Protein AF-0000000069450562 (afdb_homodimer)

Secondary structure (DSSP, 8-state):
------HHHHHHHHHHHHT---SSHHHHHHHHBPTT---TTS---TTTTHHHHHHHHHHHHHHHHHHHHHTT--HHHHHHHHHHHTSHHHHHHHHHHTTGGGT-B--GGGTT---HHHHHHHHHHHHHHHHHHTTS-HHHHHHHHHHHT-SPP-/------HHHHHHHHHHHHT---SSHHHHHHHHBPTT---TTS---TTTTHHHHHHHHHHHHHHHHHHHHHTT--HHHHHHHHHHHTSHHHHHHHHHHTTGGGT-B--GGGTT---HHHHHHHHHHHHHHHHHHTTS-HHHHHHHHHHHT-SPP-

Foldseek 3Di:
DPCQPDLVVLLVVVCVLLVHDFPDSLLSSQLQEAAPDDDPPNPADNGGLQVLLVQLLVLLLVQLVVVCVVVVHDPVVSVVLCCQLSDLQNQLVLCVVSPVLSSRDDDVVVVSGQDSNNSSSSSSSNLSSQCVRVVRDNPSSQSSCVSSVSHHDD/DPCQPDLVVLLVVVCVLLVHDFPDSLLSSQLQEAAPDDDPPNPADNGGLQVLLVQLLVLLLVQLVVVCVVVVHDPVVSVVLCCQLSDLQNQLVLCVVSPVLSSRHDDVVVVSGQDSNNSSSSSSSNLSSQCVRVVRDNVSSQSSCVSSVSHHDD

pLDDT: mean 92.0, std 12.24, range [36.0, 98.94]

Organism: Aspergillus niger (strain ATCC MYA-4892 / CBS 513.88 / FGSC A1513) (NCBI:txid425011)

Nearest PDB structures (foldseek):
  3o2r-assembly2_D  TM=8.483E-01  e=4.672E-05  Campylobacter jejuni subsp. jejuni NCTC 11168 = ATCC 700819
  9h4a-assembly1_B  TM=8.056E-01  e=2.343E-05  Arabidopsis thaliana
  9asq-assembly1_A  TM=7.486E-01  e=1.952E-04  Homo sapiens
  3j6b-assembly1_9  TM=7.237E-01  e=1.044E-03  Saccharomyces cerevisiae
  5mrc-assembly1_9  TM=7.189E-01  e=1.008E-02  Saccharomyces cerevisiae

InterPro domains:
  IPR000999 Ribonuclease III domain [PF00636] (51-134)
  IPR000999 Ribonuclease III domain [PS50142] (11-135)
  IPR000999 Ribonuclease III domain [SM00535] (26-154)
  IPR000999 Ribonuclease III domain [cd00593] (52-134)
  IPR036389 Ribonuclease III, endonuclease domain superfamily [G3DSA:1.10.1520.10] (10-150)
  IPR036389 Ribonuclease III, endonuclease domain superfamily [SSF69065] (12-152)

Sequence (308 aa):
MPSFPAPAERAQTLQSLIGYIFNDPNRAMEALVAAGVHMPGLINRTDGHKQLALVGDAVLRMILALDGYEARKGREFTNSILSTKAGNTYIAQAGRNLGLDKLVIVNPAQAGMVADKVMASAVEAIIGAVFMDSDGSVESVRPVLATLGLDWPAMPSFPAPAERAQTLQSLIGYIFNDPNRAMEALVAAGVHMPGLINRTDGHKQLALVGDAVLRMILALDGYEARKGREFTNSILSTKAGNTYIAQAGRNLGLDKLVIVNPAQAGMVADKVMASAVEAIIGAVFMDSDGSVESVRPVLATLGLDWPA

Structure (mmCIF, N/CA/C/O backbone):
data_AF-0000000069450562-model_v1
#
loop_
_entity.id
_entity.type
_entity.pdbx_description
1 polymer 'Contig An03c0030, genomic contig'
#
loop_
_atom_site.group_PDB
_atom_site.id
_atom_site.type_symbol
_atom_site.label_atom_id
_atom_site.label_alt_id
_atom_site.label_comp_id
_atom_site.label_asym_id
_atom_site.label_entity_id
_atom_site.label_seq_id
_atom_site.pdbx_PDB_ins_code
_atom_site.Cartn_x
_atom_site.Cartn_y
_atom_site.Cartn_z
_atom_site.occupancy
_atom_site.B_iso_or_equiv
_atom_site.auth_seq_id
_atom_site.auth_comp_id
_atom_site.auth_asym_id
_atom_site.auth_atom_id
_atom_site.pdbx_PDB_model_num
ATOM 1 N N . MET A 1 1 ? -2.223 34.75 21.172 1 36 1 MET A N 1
ATOM 2 C CA . MET A 1 1 ? -2.66 33.531 20.5 1 36 1 MET A CA 1
ATOM 3 C C . MET A 1 1 ? -1.634 33.094 19.469 1 36 1 MET A C 1
ATOM 5 O O . MET A 1 1 ? -1.128 33.906 18.688 1 36 1 MET A O 1
ATOM 9 N N . PRO A 1 2 ? -0.85 32.125 19.688 1 44.44 2 PRO A N 1
ATOM 10 C CA . PRO A 1 2 ? 0.166 31.938 18.656 1 44.44 2 PRO A CA 1
ATOM 11 C C . PRO A 1 2 ? -0.41 32 17.234 1 44.44 2 PRO A C 1
ATOM 13 O O . PRO A 1 2 ? -1.532 31.547 17 1 44.44 2 PRO A O 1
ATOM 16 N N . SER A 1 3 ? -0.174 33 16.484 1 46.81 3 SER A N 1
ATOM 17 C CA . SER A 1 3 ? -0.728 33.281 15.172 1 46.81 3 SER A CA 1
ATOM 18 C C . SER A 1 3 ? -0.48 32.156 14.188 1 46.81 3 SER A C 1
ATOM 20 O O . SER A 1 3 ? 0.668 31.844 13.859 1 46.81 3 SER A O 1
ATOM 22 N N . PHE A 1 4 ? -1.271 31.016 14.219 1 58.47 4 PHE A N 1
ATOM 23 C CA . PHE A 1 4 ? -1.146 30.016 13.164 1 58.47 4 PHE A CA 1
ATOM 24 C C . PHE A 1 4 ? -1.256 30.672 11.789 1 58.47 4 PHE A C 1
ATOM 26 O O . PHE A 1 4 ? -2.125 31.516 11.562 1 58.47 4 PHE A O 1
ATOM 33 N N . PRO A 1 5 ? -0.06 30.547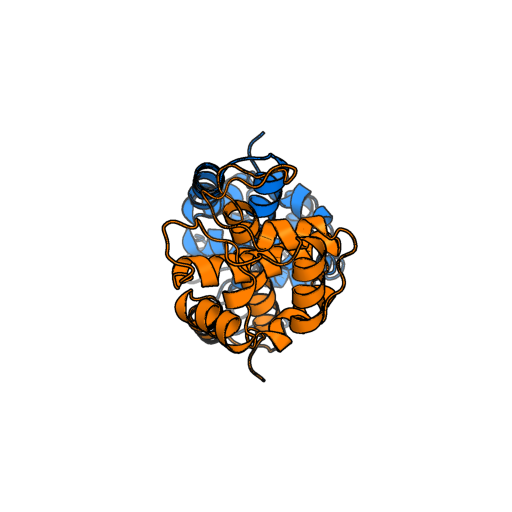 11.164 1 64.12 5 PRO A N 1
ATOM 34 C CA . PRO A 1 5 ? -0.205 31.062 9.805 1 64.12 5 PRO A CA 1
ATOM 35 C C . PRO A 1 5 ? -1.545 30.688 9.172 1 64.12 5 PRO A C 1
ATOM 37 O O . PRO A 1 5 ? -2.131 29.656 9.516 1 64.12 5 PRO A O 1
ATOM 40 N N . ALA A 1 6 ? -2.029 31.547 8.469 1 79 6 ALA A N 1
ATOM 41 C CA . ALA A 1 6 ? -3.256 31.297 7.715 1 79 6 ALA A CA 1
ATOM 42 C C . ALA A 1 6 ? -3.186 29.969 6.977 1 79 6 ALA A C 1
ATOM 44 O O . ALA A 1 6 ? -2.104 29.531 6.582 1 79 6 ALA A O 1
ATOM 45 N N . PRO A 1 7 ? -4.117 29.25 6.906 1 80.44 7 PRO A N 1
ATOM 46 C CA . PRO A 1 7 ? -4.156 27.953 6.215 1 80.44 7 PRO A CA 1
ATOM 47 C C . PRO A 1 7 ? -3.475 28 4.852 1 80.44 7 PRO A C 1
ATOM 49 O O . PRO A 1 7 ? -2.723 27.078 4.504 1 80.44 7 PRO A O 1
ATOM 52 N N . ALA A 1 8 ? -3.641 29.125 4.168 1 86.06 8 ALA A N 1
ATOM 53 C CA . ALA A 1 8 ? -3.035 29.25 2.842 1 86.06 8 ALA A CA 1
ATOM 54 C C . ALA A 1 8 ? -1.513 29.297 2.938 1 86.06 8 ALA A C 1
ATOM 56 O O . ALA A 1 8 ? -0.815 28.688 2.123 1 86.06 8 ALA A O 1
ATOM 57 N N . GLU A 1 9 ? -1.048 29.969 3.928 1 91.25 9 GLU A N 1
ATOM 58 C CA . GLU A 1 9 ? 0.396 30.078 4.117 1 91.25 9 GLU A CA 1
ATOM 59 C C . GLU A 1 9 ? 1.002 28.75 4.539 1 91.25 9 GLU A C 1
ATOM 61 O O . GLU A 1 9 ? 2.105 28.391 4.113 1 91.25 9 GLU A O 1
ATOM 66 N N . ARG A 1 10 ? 0.337 28.062 5.355 1 93.06 10 ARG A N 1
ATOM 67 C CA . ARG A 1 10 ? 0.802 26.766 5.816 1 93.06 10 ARG A CA 1
ATOM 68 C C . ARG A 1 10 ? 0.883 25.766 4.656 1 93.06 10 ARG A C 1
ATOM 70 O O . ARG A 1 10 ? 1.861 25.031 4.531 1 93.06 10 ARG A O 1
ATOM 77 N N . ALA A 1 11 ? -0.15 25.781 3.844 1 93.94 11 ALA A N 1
ATOM 78 C CA . ALA A 1 11 ? -0.154 24.922 2.664 1 93.94 11 ALA A CA 1
ATOM 79 C C . ALA A 1 11 ? 0.991 25.281 1.721 1 93.94 11 ALA A C 1
ATOM 81 O O . ALA A 1 11 ? 1.634 24.391 1.151 1 93.94 11 ALA A O 1
ATOM 82 N N . GLN A 1 12 ? 1.264 26.578 1.583 1 96.12 12 GLN A N 1
ATOM 83 C CA . GLN A 1 12 ? 2.348 27.031 0.72 1 96.12 12 GLN A CA 1
ATOM 84 C C . GLN A 1 12 ? 3.703 26.594 1.259 1 96.12 12 GLN A C 1
ATOM 86 O O . GLN A 1 12 ? 4.574 26.156 0.495 1 96.12 12 GLN A O 1
ATOM 91 N N . THR A 1 13 ? 3.863 26.719 2.494 1 97.5 13 THR A N 1
ATOM 92 C CA . THR A 1 13 ? 5.113 26.297 3.119 1 97.5 13 THR A CA 1
ATOM 93 C C . THR A 1 13 ? 5.312 24.781 2.971 1 97.5 13 THR A C 1
ATOM 95 O O . THR A 1 13 ? 6.414 24.328 2.664 1 97.5 13 THR A O 1
ATOM 98 N N . LEU A 1 14 ? 4.266 24.016 3.162 1 98.19 14 LEU A N 1
ATOM 99 C CA . LEU A 1 14 ? 4.348 22.562 2.969 1 98.19 14 LEU A CA 1
ATOM 100 C C . LEU A 1 14 ? 4.793 22.234 1.547 1 98.19 14 LEU A C 1
ATOM 102 O O . LEU A 1 14 ? 5.703 21.422 1.35 1 98.19 14 LEU A O 1
ATOM 106 N N . GLN A 1 15 ? 4.141 22.875 0.629 1 98.5 15 GLN A N 1
ATOM 107 C CA . GLN A 1 15 ? 4.453 22.641 -0.776 1 98.5 15 GLN A CA 1
ATOM 108 C C . GLN A 1 15 ? 5.926 22.906 -1.068 1 98.5 15 GLN A C 1
ATOM 110 O O . GLN A 1 15 ? 6.574 22.141 -1.773 1 98.5 15 GLN A O 1
ATOM 115 N N . SER A 1 16 ? 6.398 23.969 -0.493 1 98.12 16 SER A N 1
ATOM 116 C CA . SER A 1 16 ? 7.805 24.312 -0.676 1 98.12 16 SER A CA 1
ATOM 117 C C . SER A 1 16 ? 8.719 23.281 -0.04 1 98.12 16 SER A C 1
ATOM 119 O O . SER A 1 16 ? 9.727 22.875 -0.637 1 98.12 16 SER A O 1
ATOM 121 N N . LEU A 1 17 ? 8.422 22.812 1.087 1 98.31 17 LEU A N 1
ATOM 122 C CA . LEU A 1 17 ? 9.266 21.875 1.824 1 98.31 17 LEU A CA 1
ATOM 123 C C . LEU A 1 17 ? 9.312 20.531 1.128 1 98.31 17 LEU A C 1
ATOM 125 O O . LEU A 1 17 ? 10.367 19.891 1.057 1 98.31 17 LEU A O 1
ATOM 129 N N . ILE A 1 18 ? 8.203 20.047 0.583 1 98.62 18 ILE A N 1
ATOM 130 C CA . ILE A 1 18 ? 8.164 18.688 0.044 1 98.62 18 ILE A CA 1
ATOM 131 C C . ILE A 1 18 ? 8.391 18.734 -1.466 1 98.62 18 ILE A C 1
ATOM 133 O O . ILE A 1 18 ? 8.523 17.688 -2.105 1 98.62 18 ILE A O 1
ATOM 137 N N . GLY A 1 19 ? 8.398 19.906 -2.07 1 98.38 19 GLY A N 1
ATOM 138 C CA . GLY A 1 19 ? 8.633 20.062 -3.498 1 98.38 19 GLY A CA 1
ATOM 139 C C . GLY A 1 19 ? 7.477 19.562 -4.344 1 98.38 19 GLY A C 1
ATOM 140 O O . GLY A 1 19 ? 7.691 18.922 -5.375 1 98.38 19 GLY A O 1
ATOM 141 N N . TYR A 1 20 ? 6.254 19.781 -3.867 1 98.69 20 TYR A N 1
ATOM 142 C CA . TYR A 1 20 ? 5.051 19.359 -4.574 1 98.69 20 TYR A CA 1
ATOM 143 C C . TYR A 1 20 ? 3.971 20.438 -4.504 1 98.69 20 TYR A C 1
ATOM 145 O O . TYR A 1 20 ? 3.65 20.938 -3.422 1 98.69 20 TYR A O 1
ATOM 153 N N . ILE A 1 21 ? 3.406 20.828 -5.617 1 98.31 21 ILE A N 1
ATOM 154 C CA . ILE A 1 21 ? 2.332 21.812 -5.664 1 98.31 21 ILE A CA 1
ATOM 155 C C . ILE A 1 21 ? 0.986 21.109 -5.805 1 98.31 21 ILE A C 1
ATOM 157 O O . ILE A 1 21 ? 0.716 20.484 -6.828 1 98.31 21 ILE A O 1
ATOM 161 N N . PHE A 1 22 ? 0.172 21.266 -4.828 1 98.12 22 PHE A N 1
ATOM 162 C CA . PHE A 1 22 ? -1.125 20.609 -4.82 1 98.12 22 PHE A CA 1
ATOM 163 C C . PHE A 1 22 ? -2.078 21.266 -5.809 1 98.12 22 PHE A C 1
ATOM 165 O O . PHE A 1 22 ? -2.164 22.5 -5.871 1 98.12 22 PHE A O 1
ATOM 172 N N . ASN A 1 23 ? -2.748 20.422 -6.57 1 97.69 23 ASN A N 1
ATOM 173 C CA . ASN A 1 23 ? -3.875 20.922 -7.352 1 97.69 23 ASN A CA 1
ATOM 174 C C . ASN A 1 23 ? -5.012 21.391 -6.453 1 97.69 23 ASN A C 1
ATOM 176 O O . ASN A 1 23 ? -5.641 22.422 -6.734 1 97.69 23 ASN A O 1
ATOM 180 N N . ASP A 1 24 ? -5.27 20.656 -5.383 1 94.88 24 ASP A N 1
ATOM 181 C CA . ASP A 1 24 ? -6.242 21 -4.352 1 94.88 24 ASP A CA 1
ATOM 182 C C . ASP A 1 24 ? -5.555 21.281 -3.018 1 94.88 24 ASP A C 1
ATOM 184 O O . ASP A 1 24 ? -5.297 20.359 -2.238 1 94.88 24 ASP A O 1
ATOM 188 N N . PRO A 1 25 ? -5.395 22.531 -2.727 1 91.81 25 PRO A N 1
ATOM 189 C CA . PRO A 1 25 ? -4.688 22.891 -1.495 1 91.81 25 PRO A CA 1
ATOM 190 C C . PRO A 1 25 ? -5.375 22.359 -0.242 1 91.81 25 PRO A C 1
ATOM 192 O O . PRO A 1 25 ? -4.746 22.234 0.812 1 91.81 25 PRO A O 1
ATOM 195 N N . ASN A 1 26 ? -6.629 22 -0.346 1 91.12 26 ASN A N 1
ATOM 196 C CA . ASN A 1 26 ? -7.336 21.469 0.812 1 91.12 26 ASN A CA 1
ATOM 197 C C . ASN A 1 26 ? -6.754 20.125 1.251 1 91.12 26 ASN A C 1
ATOM 199 O O . ASN A 1 26 ? -6.816 19.766 2.432 1 91.12 26 ASN A O 1
ATOM 203 N N . ARG A 1 27 ? -6.223 19.375 0.325 1 93.69 27 ARG A N 1
ATOM 204 C CA . ARG A 1 27 ? -5.586 18.109 0.664 1 93.69 27 ARG A CA 1
ATOM 205 C C . ARG A 1 27 ? -4.363 18.328 1.551 1 93.69 27 ARG A C 1
ATOM 207 O O . ARG A 1 27 ? -4.117 17.547 2.479 1 93.69 27 ARG A O 1
ATOM 214 N N . ALA A 1 28 ? -3.678 19.406 1.229 1 95.38 28 ALA A N 1
ATOM 215 C CA . ALA A 1 28 ? -2.527 19.75 2.061 1 95.38 28 ALA A CA 1
ATOM 216 C C . ALA A 1 28 ? -2.955 20.047 3.498 1 95.38 28 ALA A C 1
ATOM 218 O O . ALA A 1 28 ? -2.352 19.531 4.445 1 95.38 28 ALA A O 1
ATOM 219 N N . MET A 1 29 ? -3.994 20.734 3.629 1 93.38 29 MET A N 1
ATOM 220 C CA . MET A 1 29 ? -4.465 21.109 4.961 1 93.38 29 MET A CA 1
ATOM 221 C C . MET A 1 29 ? -5.008 19.891 5.707 1 93.38 29 MET A C 1
ATOM 223 O O . MET A 1 29 ? -4.785 19.75 6.91 1 93.38 29 MET A O 1
ATOM 227 N N . GLU A 1 30 ? -5.672 19.078 4.984 1 93.94 30 GLU A N 1
ATOM 228 C CA . GLU A 1 30 ? -6.184 17.859 5.609 1 93.94 30 GLU A CA 1
ATOM 229 C C . GLU A 1 30 ? -5.059 17.047 6.227 1 93.94 30 GLU A C 1
ATOM 231 O O . GLU A 1 30 ? -5.219 16.469 7.309 1 93.94 30 GLU A O 1
ATOM 236 N N . ALA A 1 31 ? -3.939 16.984 5.555 1 96.81 31 ALA A N 1
ATOM 237 C CA . ALA A 1 31 ? -2.811 16.172 6.012 1 96.81 31 ALA A CA 1
ATOM 238 C C . ALA A 1 31 ? -2.193 16.766 7.277 1 96.81 31 ALA A C 1
ATOM 240 O O . ALA A 1 31 ? -1.562 16.047 8.062 1 96.81 31 ALA A O 1
ATOM 241 N N . LEU A 1 32 ? -2.443 18.062 7.496 1 95.94 32 LEU A N 1
ATOM 242 C CA . LEU A 1 32 ? -1.723 18.766 8.555 1 95.94 32 LEU A CA 1
ATOM 243 C C . LEU A 1 32 ? -2.561 18.828 9.828 1 95.94 32 LEU A C 1
ATOM 245 O O . LEU A 1 32 ? -2.045 19.172 10.898 1 95.94 32 LEU A O 1
ATOM 249 N N . VAL A 1 33 ? -3.783 18.547 9.742 1 93.81 33 VAL A N 1
ATOM 250 C CA . VAL A 1 33 ? -4.68 18.719 10.883 1 93.81 33 VAL A CA 1
ATOM 251 C C . VAL A 1 33 ? -4.793 17.422 11.664 1 93.81 33 VAL A C 1
ATOM 253 O O . VAL A 1 33 ? -5.27 16.406 11.141 1 93.81 33 VAL A O 1
ATOM 256 N N . ALA A 1 34 ? -4.363 17.422 12.922 1 94.06 34 ALA A N 1
ATOM 257 C CA . ALA A 1 34 ? -4.41 16.25 13.781 1 94.06 34 ALA A CA 1
ATOM 258 C C . ALA A 1 34 ? -5.828 16 14.297 1 94.06 34 ALA A C 1
ATOM 260 O O . ALA A 1 34 ? -6.699 16.859 14.18 1 94.06 34 ALA A O 1
ATOM 261 N N . ALA A 1 35 ? -6.023 14.805 14.797 1 90.06 35 ALA A N 1
ATOM 262 C CA . ALA A 1 35 ? -7.301 14.453 15.406 1 90.06 35 ALA A CA 1
ATOM 263 C C . ALA A 1 35 ? -7.609 15.359 16.594 1 90.06 35 ALA A C 1
ATOM 265 O O . ALA A 1 35 ? -6.711 15.711 17.359 1 90.06 35 ALA A O 1
ATOM 266 N N . GLY A 1 36 ? -8.883 15.719 16.672 1 84.69 36 GLY A N 1
ATOM 267 C CA . GLY A 1 36 ? -9.328 16.484 17.828 1 84.69 36 GLY A CA 1
ATOM 268 C C . GLY A 1 36 ? -9.266 17.984 17.609 1 84.69 36 GLY A C 1
ATOM 269 O O . GLY A 1 36 ? -9.633 18.75 18.5 1 84.69 36 GLY A O 1
ATOM 270 N N . VAL A 1 37 ? -8.703 18.344 16.5 1 83.69 37 VAL A N 1
ATOM 271 C CA . VAL A 1 37 ? -8.617 19.781 16.203 1 83.69 37 VAL A CA 1
ATOM 272 C C . VAL A 1 37 ? -9.883 20.234 15.484 1 83.69 37 VAL A C 1
ATOM 274 O O . VA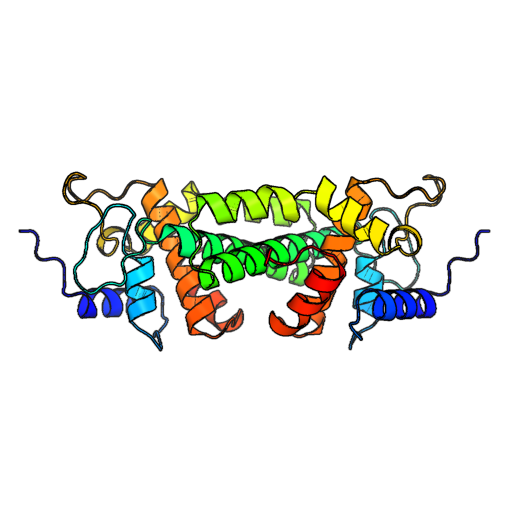L A 1 37 ? -10.336 19.578 14.539 1 83.69 37 VAL A O 1
ATOM 277 N N . HIS A 1 38 ? -10.539 21.172 15.992 1 74.12 38 HIS A N 1
ATOM 278 C CA . HIS A 1 38 ? -11.703 21.766 15.344 1 74.12 38 HIS A CA 1
ATOM 279 C C . HIS A 1 38 ? -11.328 23.031 14.578 1 74.12 38 HIS A C 1
ATOM 281 O O . HIS A 1 38 ? -10.75 23.953 15.141 1 74.12 38 HIS A O 1
ATOM 287 N N . MET A 1 39 ? -11.195 22.922 13.336 1 68.56 39 MET A N 1
ATOM 288 C CA . MET A 1 39 ? -10.93 24.094 12.516 1 68.56 39 MET A CA 1
ATOM 289 C C . MET A 1 39 ? -12.148 24.453 11.672 1 68.56 39 MET A C 1
ATOM 291 O O . MET A 1 39 ? -12.578 23.672 10.828 1 68.56 39 MET A O 1
ATOM 295 N N . PRO A 1 40 ? -12.758 25.594 11.93 1 63.91 40 PRO A N 1
ATOM 296 C CA . PRO A 1 40 ? -13.906 26 11.109 1 63.91 40 PRO A CA 1
ATOM 297 C C . PRO A 1 40 ? -13.602 25.984 9.617 1 63.91 40 PRO A C 1
ATOM 299 O O . PRO A 1 40 ? -12.5 26.375 9.203 1 63.91 40 PRO A O 1
ATOM 302 N N . GLY A 1 41 ? -14.461 25.422 8.75 1 58.94 41 GLY A N 1
ATOM 303 C CA . GLY A 1 41 ? -14.336 25.453 7.301 1 58.94 41 GLY A CA 1
ATOM 304 C C . GLY A 1 41 ? -13.625 24.234 6.738 1 58.94 41 GLY A C 1
ATOM 305 O O . GLY A 1 41 ? -13.633 24.016 5.527 1 58.94 41 GLY A O 1
ATOM 306 N N . LEU A 1 42 ? -12.781 23.734 7.629 1 58.91 42 LEU A N 1
ATOM 307 C CA . LEU A 1 42 ? -12.133 22.547 7.105 1 58.91 42 LEU A CA 1
ATOM 308 C C . LEU A 1 42 ? -13.023 21.312 7.301 1 58.91 42 LEU A C 1
ATOM 310 O O . LEU A 1 42 ? -13.734 21.219 8.305 1 58.91 42 LEU A O 1
ATOM 314 N N . ILE A 1 43 ? -13.469 20.812 6.234 1 52.53 43 ILE A N 1
ATOM 315 C CA . ILE A 1 43 ? -14.18 19.547 6.348 1 52.53 43 ILE A CA 1
ATOM 316 C C . ILE A 1 43 ? -13.438 18.625 7.309 1 52.53 43 ILE A C 1
ATOM 318 O O . ILE A 1 43 ? -12.297 18.219 7.043 1 52.53 43 ILE A O 1
ATOM 322 N N . ASN A 1 44 ? -13.57 18.984 8.57 1 56.59 44 ASN A N 1
ATOM 323 C CA . ASN A 1 44 ? -12.758 18.219 9.516 1 56.59 44 ASN A CA 1
ATOM 324 C C . ASN A 1 44 ? -13.352 16.844 9.773 1 56.59 44 ASN A C 1
ATOM 326 O O . ASN A 1 44 ? -14.523 16.719 10.125 1 56.59 44 ASN A O 1
ATOM 330 N N . ARG A 1 45 ? -12.781 15.844 9.125 1 63.25 45 ARG A N 1
ATOM 331 C CA . ARG A 1 45 ? -13.078 14.516 9.648 1 63.25 45 ARG A CA 1
ATOM 332 C C . ARG A 1 45 ? -12.75 14.414 11.133 1 63.25 45 ARG A C 1
ATOM 334 O O . ARG A 1 45 ? -11.805 15.055 11.609 1 63.25 45 ARG A O 1
ATOM 341 N N . THR A 1 46 ? -13.688 14.031 11.922 1 67.81 46 THR A N 1
ATOM 342 C CA . THR A 1 46 ? -13.562 13.945 13.367 1 67.81 46 THR A CA 1
ATOM 343 C C . THR A 1 46 ? -12.203 13.367 13.758 1 67.81 46 THR A C 1
ATOM 345 O O . THR A 1 46 ? -11.648 13.719 14.797 1 67.81 46 THR A O 1
ATOM 348 N N . ASP A 1 47 ? -11.539 12.703 12.82 1 86.75 47 ASP A N 1
ATOM 349 C CA . ASP A 1 47 ? -10.297 12.039 13.211 1 86.75 47 ASP A CA 1
ATOM 350 C C . ASP A 1 47 ? -9.094 12.664 12.492 1 86.75 47 ASP A C 1
ATOM 352 O O . ASP A 1 47 ? -8.039 12.031 12.383 1 86.75 47 ASP A O 1
ATOM 356 N N . GLY A 1 48 ? -9.32 13.977 12.008 1 91.94 48 GLY A N 1
ATOM 357 C CA . GLY A 1 48 ? -8.211 14.688 11.391 1 91.94 48 GLY A CA 1
ATOM 358 C C . GLY A 1 48 ? -7.598 13.945 10.219 1 91.94 48 GLY A C 1
ATOM 359 O O . GLY A 1 48 ? -8.312 13.516 9.312 1 91.94 48 GLY A O 1
ATOM 360 N N . HIS A 1 49 ? -6.246 13.867 10.328 1 95.75 49 HIS A N 1
ATOM 361 C CA . HIS A 1 49 ? -5.539 13.312 9.172 1 95.75 49 HIS A CA 1
ATOM 362 C C . HIS A 1 49 ? -5.441 11.797 9.266 1 95.75 49 HIS A C 1
ATOM 364 O O . HIS A 1 49 ? -4.734 11.164 8.469 1 95.75 49 HIS A O 1
ATOM 370 N N . LYS A 1 50 ? -6.109 11.117 10.141 1 96.5 50 LYS A N 1
ATOM 371 C CA . LYS A 1 50 ? -5.855 9.711 10.438 1 96.5 50 LYS A CA 1
ATOM 372 C C . LYS A 1 50 ? -6.301 8.812 9.289 1 96.5 50 LYS A C 1
ATOM 374 O O . LYS A 1 50 ? -5.645 7.812 8.984 1 96.5 50 LYS A O 1
ATOM 379 N N . GLN A 1 51 ? -7.465 9.148 8.695 1 95.94 51 GLN A N 1
ATOM 380 C CA . GLN A 1 51 ? -7.906 8.344 7.559 1 95.94 51 GLN A CA 1
ATOM 381 C C . GLN A 1 51 ? -6.953 8.492 6.379 1 95.94 51 GLN A C 1
ATOM 383 O O . GLN A 1 51 ? -6.621 7.504 5.715 1 95.94 51 GLN A O 1
ATOM 388 N N . LEU A 1 52 ? -6.555 9.695 6.133 1 97.06 52 LEU A N 1
ATOM 389 C CA . LEU A 1 52 ? -5.605 9.961 5.059 1 97.06 52 LEU A CA 1
ATOM 390 C C . LEU A 1 52 ? -4.262 9.297 5.344 1 97.06 52 LEU A C 1
ATOM 392 O O . LEU A 1 52 ? -3.59 8.828 4.422 1 97.06 52 LEU A O 1
ATOM 396 N N . ALA A 1 53 ? -3.879 9.227 6.578 1 98.56 53 ALA A N 1
ATOM 397 C CA . ALA A 1 53 ? -2.637 8.586 7 1 98.56 53 ALA A CA 1
ATOM 398 C C . ALA A 1 53 ? -2.648 7.098 6.664 1 98.56 53 ALA A C 1
ATOM 400 O O . ALA A 1 53 ? -1.611 6.52 6.328 1 98.56 53 ALA A O 1
ATOM 401 N N . LEU A 1 54 ? -3.82 6.504 6.781 1 98.31 54 LEU A N 1
ATOM 402 C CA . LEU A 1 54 ? -3.918 5.098 6.406 1 98.31 54 LEU A CA 1
ATOM 403 C C . LEU A 1 54 ? -3.562 4.902 4.934 1 98.31 54 LEU A C 1
ATOM 405 O O . LEU A 1 54 ? -2.836 3.971 4.586 1 98.31 54 LEU A O 1
ATOM 409 N N . VAL A 1 55 ? -4.055 5.773 4.145 1 98.44 55 VAL A N 1
ATOM 410 C CA . VAL A 1 55 ? -3.758 5.715 2.719 1 98.44 55 VAL A CA 1
ATOM 411 C C . VAL A 1 55 ? -2.264 5.938 2.49 1 98.44 55 VAL A C 1
ATOM 413 O O . VAL A 1 55 ? -1.622 5.176 1.763 1 98.44 55 VAL A O 1
ATOM 416 N N . GLY A 1 56 ? -1.728 6.914 3.125 1 98.88 56 GLY A N 1
ATOM 417 C CA . GLY A 1 56 ? -0.326 7.266 2.959 1 98.88 56 GLY A CA 1
ATOM 418 C C . GLY A 1 56 ? 0.62 6.168 3.414 1 98.88 56 GLY A C 1
ATOM 419 O O . GLY A 1 56 ? 1.653 5.934 2.785 1 98.88 56 GLY A O 1
ATOM 420 N N . ASP A 1 57 ? 0.272 5.539 4.523 1 98.75 57 ASP A N 1
ATOM 421 C CA . ASP A 1 57 ? 1.062 4.41 5.004 1 98.75 57 ASP A CA 1
ATOM 422 C C . ASP A 1 57 ? 1.151 3.311 3.949 1 98.75 57 ASP A C 1
ATOM 424 O O . ASP A 1 57 ? 2.24 2.814 3.65 1 98.75 57 ASP A O 1
ATOM 428 N N . ALA A 1 58 ? 0.03 2.982 3.41 1 98.75 58 ALA A N 1
ATOM 429 C CA . ALA A 1 58 ? -0.014 1.933 2.396 1 98.75 58 ALA A CA 1
ATOM 430 C C . ALA A 1 58 ? 0.732 2.357 1.135 1 98.75 58 ALA A C 1
ATOM 432 O O . ALA A 1 58 ? 1.407 1.542 0.501 1 98.75 58 ALA A O 1
ATOM 433 N N . VAL A 1 59 ? 0.642 3.594 0.768 1 98.88 59 VAL A N 1
ATOM 434 C CA . VAL A 1 59 ? 1.329 4.109 -0.411 1 98.88 59 VAL A CA 1
ATOM 435 C C . VAL A 1 59 ? 2.84 4.031 -0.206 1 98.88 59 VAL A C 1
ATOM 437 O O . VAL A 1 59 ? 3.57 3.588 -1.096 1 98.88 59 VAL A O 1
ATOM 440 N N . LEU A 1 60 ? 3.275 4.461 0.93 1 98.94 60 LEU A N 1
ATOM 441 C CA . LEU A 1 60 ? 4.699 4.391 1.244 1 98.94 60 LEU A CA 1
ATOM 442 C C . LEU A 1 60 ? 5.207 2.957 1.136 1 98.94 60 LEU A C 1
ATOM 444 O O . LEU A 1 60 ? 6.215 2.701 0.474 1 98.94 60 LEU A O 1
ATOM 448 N N . ARG A 1 61 ? 4.477 2.082 1.733 1 98.81 61 ARG A N 1
ATOM 449 C CA . ARG A 1 61 ? 4.875 0.678 1.724 1 98.81 61 ARG A CA 1
ATOM 450 C C . ARG A 1 61 ? 4.867 0.116 0.306 1 98.81 61 ARG A C 1
ATOM 452 O O . ARG A 1 61 ? 5.754 -0.658 -0.066 1 98.81 61 ARG A O 1
ATOM 459 N N . MET A 1 62 ? 3.875 0.472 -0.427 1 98.81 62 MET A N 1
ATOM 460 C CA . MET A 1 62 ? 3.77 0.006 -1.808 1 98.81 62 MET A CA 1
ATOM 461 C C . MET A 1 62 ? 4.965 0.472 -2.631 1 98.81 62 MET A C 1
ATOM 463 O O . MET A 1 62 ? 5.574 -0.321 -3.352 1 98.81 62 MET A O 1
ATOM 467 N N . ILE A 1 63 ? 5.352 1.695 -2.494 1 98.81 63 ILE A N 1
ATOM 468 C CA . ILE A 1 63 ? 6.434 2.248 -3.299 1 98.81 63 ILE A CA 1
ATOM 469 C C . ILE A 1 63 ? 7.762 1.615 -2.881 1 98.81 63 ILE A C 1
ATOM 471 O O . ILE A 1 63 ? 8.578 1.259 -3.73 1 98.81 63 ILE A O 1
ATOM 475 N N . LEU A 1 64 ? 7.957 1.444 -1.603 1 98.75 64 LEU A N 1
ATOM 476 C CA . LEU A 1 64 ? 9.18 0.795 -1.139 1 98.75 64 LEU A CA 1
ATOM 477 C C . LEU A 1 64 ? 9.242 -0.649 -1.624 1 98.75 64 LEU A C 1
ATOM 479 O O . LEU A 1 64 ? 10.312 -1.125 -2.027 1 98.75 64 LEU A O 1
ATOM 483 N N . ALA A 1 65 ? 8.117 -1.335 -1.568 1 98.5 65 ALA A N 1
ATOM 484 C CA . ALA A 1 65 ? 8.07 -2.709 -2.064 1 98.5 65 ALA A CA 1
ATOM 485 C C . ALA A 1 65 ? 8.344 -2.76 -3.564 1 98.5 65 ALA A C 1
ATOM 487 O O . ALA A 1 65 ? 9.086 -3.627 -4.035 1 98.5 65 ALA A O 1
ATOM 488 N N . LEU A 1 66 ? 7.738 -1.834 -4.297 1 98.25 66 LEU A N 1
ATOM 489 C CA . LEU A 1 66 ? 7.961 -1.742 -5.734 1 98.25 66 LEU A CA 1
ATOM 490 C C . LEU A 1 66 ? 9.438 -1.498 -6.043 1 98.25 66 LEU A C 1
ATOM 492 O O . LEU A 1 66 ? 10.008 -2.158 -6.91 1 98.25 66 LEU A O 1
ATOM 496 N N . ASP A 1 67 ? 9.992 -0.563 -5.324 1 98.06 67 ASP A N 1
ATOM 497 C CA . ASP A 1 67 ? 11.391 -0.221 -5.559 1 98.06 67 ASP A CA 1
ATOM 498 C C . ASP A 1 67 ? 12.312 -1.39 -5.207 1 98.06 67 ASP A C 1
ATOM 500 O O . ASP A 1 67 ? 13.305 -1.631 -5.891 1 98.06 67 ASP A O 1
ATOM 504 N N . GLY A 1 68 ? 12.008 -2.066 -4.137 1 97.12 68 GLY A N 1
ATOM 505 C CA . GLY A 1 68 ? 12.75 -3.275 -3.818 1 97.12 68 GLY A CA 1
ATOM 506 C C . GLY A 1 68 ? 12.641 -4.344 -4.891 1 97.12 68 GLY A C 1
ATOM 507 O O . GLY A 1 68 ? 13.633 -4.977 -5.246 1 97.12 68 GLY A O 1
ATOM 508 N N . TYR A 1 69 ? 11.414 -4.547 -5.367 1 96.44 69 TYR A N 1
ATOM 509 C CA . TYR A 1 69 ? 11.188 -5.488 -6.457 1 96.44 69 TYR A CA 1
ATOM 510 C C . TYR A 1 69 ? 12.016 -5.117 -7.68 1 96.44 69 TYR A C 1
ATOM 512 O O . TYR A 1 69 ? 12.672 -5.973 -8.273 1 96.44 69 TYR A O 1
ATOM 520 N N . GLU A 1 70 ? 12.008 -3.812 -8.023 1 95 70 GLU A N 1
ATOM 521 C CA . GLU A 1 70 ? 12.727 -3.322 -9.195 1 95 70 GLU A CA 1
ATOM 522 C C . GLU A 1 70 ? 14.234 -3.436 -9 1 95 70 GLU A C 1
ATOM 524 O O . GLU A 1 70 ? 14.969 -3.678 -9.961 1 95 70 GLU A O 1
ATOM 529 N N . ALA A 1 71 ? 14.641 -3.275 -7.789 1 95.5 71 ALA A N 1
ATOM 530 C CA . ALA A 1 71 ? 16.062 -3.379 -7.469 1 95.5 71 ALA A CA 1
ATOM 531 C C . ALA A 1 71 ? 16.484 -4.84 -7.359 1 95.5 71 ALA A C 1
ATOM 533 O O . ALA A 1 71 ? 17.656 -5.125 -7.082 1 95.5 71 ALA A O 1
ATOM 534 N N . ARG A 1 72 ? 15.594 -5.789 -7.562 1 93.62 72 ARG A N 1
ATOM 535 C CA . ARG A 1 72 ? 15.828 -7.227 -7.512 1 93.62 72 ARG A CA 1
ATOM 536 C C . ARG A 1 72 ? 16.375 -7.648 -6.152 1 93.62 72 ARG A C 1
ATOM 538 O O . ARG A 1 72 ? 17.297 -8.453 -6.07 1 93.62 72 ARG A O 1
ATOM 545 N N . LYS A 1 73 ? 15.875 -6.945 -5.148 1 94.62 73 LYS A N 1
ATOM 546 C CA . LYS A 1 73 ? 16.219 -7.34 -3.783 1 94.62 73 LYS A CA 1
ATOM 547 C C . LYS A 1 73 ? 15.242 -8.391 -3.252 1 94.62 73 LYS A C 1
ATOM 549 O O . LYS A 1 73 ? 14.07 -8.414 -3.648 1 94.62 73 LYS A O 1
ATOM 554 N N . GLY A 1 74 ? 15.742 -9.273 -2.381 1 93.12 74 GLY A N 1
ATOM 555 C CA . GLY A 1 74 ? 14.906 -10.32 -1.805 1 93.12 74 GLY A CA 1
ATOM 556 C C . GLY A 1 74 ? 13.906 -9.789 -0.797 1 93.12 74 GLY A C 1
ATOM 557 O O . GLY A 1 74 ? 13.977 -8.625 -0.392 1 93.12 74 GLY A O 1
ATOM 558 N N . ARG A 1 75 ? 12.961 -10.625 -0.455 1 94.94 75 ARG A N 1
ATOM 559 C CA . ARG A 1 75 ? 11.883 -10.258 0.461 1 94.94 75 ARG A CA 1
ATOM 560 C C . ARG A 1 75 ? 12.438 -9.828 1.814 1 94.94 75 ARG A C 1
ATOM 562 O O . ARG A 1 75 ? 11.969 -8.852 2.404 1 94.94 75 ARG A O 1
ATOM 569 N N . GLU A 1 76 ? 13.422 -10.523 2.26 1 94.88 76 GLU A N 1
ATOM 570 C CA . GLU A 1 76 ? 13.984 -10.234 3.576 1 94.88 76 GLU A CA 1
ATOM 571 C C . GLU A 1 76 ? 14.586 -8.836 3.623 1 94.88 76 GLU A C 1
ATOM 573 O O . GLU A 1 76 ? 14.367 -8.086 4.578 1 94.88 76 GLU A O 1
ATOM 578 N N . PHE A 1 77 ? 15.344 -8.57 2.631 1 95.88 77 PHE A N 1
ATOM 579 C CA . PHE A 1 77 ? 15.953 -7.25 2.57 1 95.88 77 PHE A CA 1
ATOM 580 C C . PHE A 1 77 ? 14.891 -6.168 2.447 1 95.88 77 PHE A C 1
ATOM 582 O O . PHE A 1 77 ? 14.922 -5.168 3.166 1 95.88 77 PHE A O 1
ATOM 589 N N . THR A 1 78 ? 13.961 -6.336 1.546 1 97.38 78 THR A N 1
ATOM 590 C CA . THR A 1 78 ? 12.875 -5.379 1.36 1 97.38 78 THR A CA 1
ATOM 591 C C . THR A 1 78 ? 12.094 -5.195 2.654 1 97.38 78 THR A C 1
ATOM 593 O O . THR A 1 78 ? 11.758 -4.07 3.033 1 97.38 78 THR A O 1
ATOM 596 N N . ASN A 1 79 ? 11.891 -6.293 3.352 1 97.62 79 ASN A N 1
ATOM 597 C CA . ASN A 1 79 ? 11.18 -6.199 4.625 1 97.62 79 ASN A CA 1
ATOM 598 C C . ASN A 1 79 ? 11.969 -5.402 5.652 1 97.62 79 ASN A C 1
ATOM 600 O O . ASN A 1 79 ? 11.391 -4.688 6.473 1 97.62 79 ASN A O 1
ATOM 604 N N . SER A 1 80 ? 13.234 -5.574 5.602 1 97.88 80 SER A N 1
ATOM 605 C CA . SER A 1 80 ? 14.07 -4.809 6.523 1 97.88 80 SER A CA 1
ATOM 606 C C . SER A 1 80 ? 13.961 -3.312 6.254 1 97.88 80 SER A C 1
ATOM 608 O O . SER A 1 80 ? 13.922 -2.51 7.188 1 97.88 80 SER A O 1
ATOM 610 N N . ILE A 1 81 ? 13.922 -2.941 5.008 1 98.06 81 ILE A N 1
ATOM 611 C CA . ILE A 1 81 ? 13.758 -1.54 4.633 1 98.06 81 ILE A CA 1
ATOM 612 C C . ILE A 1 81 ? 12.383 -1.046 5.066 1 98.06 81 ILE A C 1
ATOM 614 O O . ILE A 1 81 ? 12.258 0.035 5.648 1 98.06 81 ILE A O 1
AT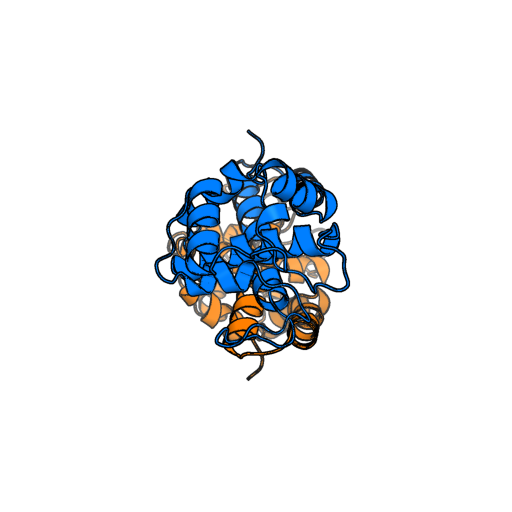OM 618 N N . LEU A 1 82 ? 11.352 -1.84 4.809 1 98.31 82 LEU A N 1
ATOM 619 C CA . LEU A 1 82 ? 9.992 -1.493 5.215 1 98.31 82 LEU A CA 1
ATOM 620 C C . LEU A 1 82 ? 9.914 -1.3 6.727 1 98.31 82 LEU A C 1
ATOM 622 O O . LEU A 1 82 ? 9.336 -0.316 7.199 1 98.31 82 LEU A O 1
ATOM 626 N N . SER A 1 83 ? 10.531 -2.188 7.426 1 97.62 83 SER A N 1
ATOM 627 C CA . SER A 1 83 ? 10.492 -2.156 8.883 1 97.62 83 SER A CA 1
ATOM 628 C C . SER A 1 83 ? 11.164 -0.899 9.43 1 97.62 83 SER A C 1
ATOM 630 O O . SER A 1 83 ? 10.773 -0.384 10.477 1 97.62 83 SER A O 1
ATOM 632 N N . THR A 1 84 ? 12.062 -0.366 8.688 1 97.19 84 THR A N 1
ATOM 633 C CA . THR A 1 84 ? 12.789 0.822 9.125 1 97.19 84 THR A CA 1
ATOM 634 C C . TH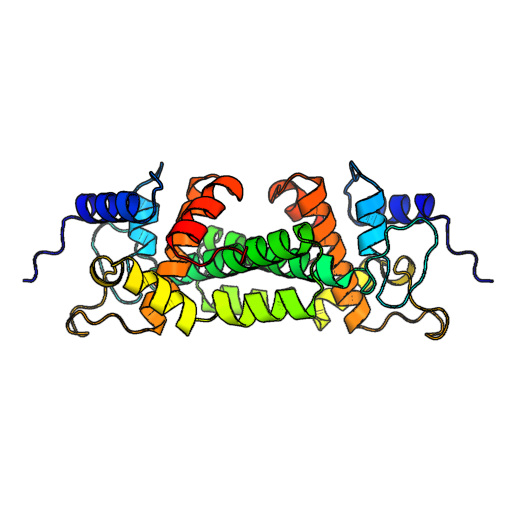R A 1 84 ? 12.109 2.088 8.609 1 97.19 84 THR A C 1
ATOM 636 O O . THR A 1 84 ? 11.562 2.867 9.391 1 97.19 84 THR A O 1
ATOM 639 N N . LYS A 1 85 ? 11.984 2.184 7.336 1 98.06 85 LYS A N 1
ATOM 640 C CA . LYS A 1 85 ? 11.562 3.436 6.719 1 98.06 85 LYS A CA 1
ATOM 641 C C . LYS A 1 85 ? 10.062 3.65 6.875 1 98.06 85 LYS A C 1
ATOM 643 O O . LYS A 1 85 ? 9.578 4.781 6.793 1 98.06 85 LYS A O 1
ATOM 648 N N . ALA A 1 86 ? 9.328 2.582 7.059 1 98.19 86 ALA A N 1
ATOM 649 C CA . ALA A 1 86 ? 7.883 2.715 7.23 1 98.19 86 ALA A CA 1
ATOM 650 C C . ALA A 1 86 ? 7.496 2.654 8.703 1 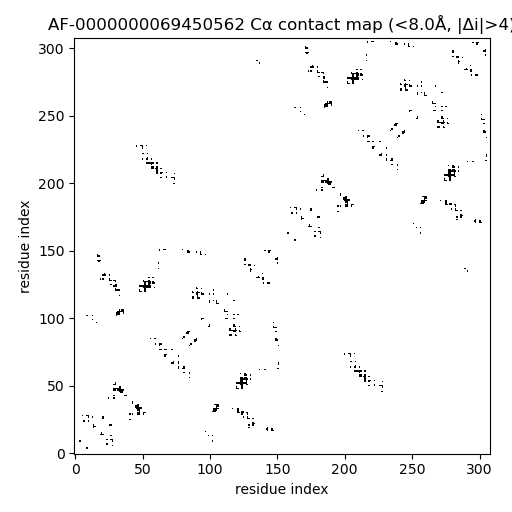98.19 86 ALA A C 1
ATOM 652 O O . ALA A 1 86 ? 6.312 2.604 9.047 1 98.19 86 ALA A O 1
ATOM 653 N N . GLY A 1 87 ? 8.492 2.641 9.562 1 98.19 87 GLY A N 1
ATOM 654 C CA . GLY A 1 87 ? 8.227 2.688 10.992 1 98.19 87 GLY A CA 1
ATOM 655 C C . GLY A 1 87 ? 7.965 4.09 11.508 1 98.19 87 GLY A C 1
ATOM 656 O O . GLY A 1 87 ? 8.547 5.059 11.016 1 98.19 87 GLY A O 1
ATOM 657 N N . ASN A 1 88 ? 7.191 4.145 12.516 1 97.88 88 ASN A N 1
ATOM 658 C CA . ASN A 1 88 ? 6.746 5.43 13.039 1 97.88 88 ASN A CA 1
ATOM 659 C C . ASN A 1 88 ? 7.926 6.293 13.484 1 97.88 88 ASN A C 1
ATOM 661 O O . ASN A 1 88 ? 7.941 7.504 13.242 1 97.88 88 ASN A O 1
ATOM 665 N N . THR A 1 89 ? 8.844 5.688 14.102 1 97.69 89 THR A N 1
ATOM 666 C CA . THR A 1 89 ? 9.984 6.441 14.609 1 97.69 89 THR A CA 1
ATOM 667 C C . THR A 1 89 ? 10.75 7.102 13.469 1 97.69 89 THR A C 1
ATOM 669 O O . THR A 1 89 ? 11.055 8.297 13.531 1 97.69 89 THR A O 1
ATOM 672 N N . TYR A 1 90 ? 11 6.332 12.438 1 98.25 90 TYR A N 1
ATOM 673 C CA . TYR A 1 90 ? 11.742 6.848 11.289 1 98.25 90 TYR A CA 1
ATOM 674 C C . TYR A 1 90 ? 10.938 7.914 10.562 1 98.25 90 TYR A C 1
ATOM 676 O O . TYR A 1 90 ? 11.469 8.969 10.203 1 98.25 90 TYR A O 1
ATOM 684 N N . ILE A 1 91 ? 9.711 7.684 10.43 1 98.81 91 ILE A N 1
ATOM 685 C CA . ILE A 1 91 ? 8.82 8.602 9.719 1 98.81 91 ILE A CA 1
ATOM 686 C C . ILE A 1 91 ? 8.719 9.914 10.484 1 98.81 91 ILE A C 1
ATOM 688 O O . ILE A 1 91 ? 8.789 10.992 9.898 1 98.81 91 ILE A O 1
ATOM 692 N N . ALA A 1 92 ? 8.555 9.797 11.789 1 98.69 92 ALA A N 1
ATOM 693 C CA . ALA A 1 92 ? 8.469 11 12.617 1 98.69 92 ALA A CA 1
ATOM 694 C C . ALA A 1 92 ? 9.75 11.828 12.516 1 98.69 92 ALA A C 1
ATOM 696 O O . ALA A 1 92 ? 9.695 13.047 12.359 1 98.69 92 ALA A O 1
ATOM 697 N N . GLN A 1 93 ? 10.859 11.188 12.57 1 98.56 93 GLN A N 1
ATOM 698 C CA . GLN A 1 93 ? 12.141 11.875 12.477 1 98.56 93 GLN A CA 1
ATOM 699 C C . GLN A 1 93 ? 12.305 12.547 11.117 1 98.56 93 GLN A C 1
ATOM 701 O O . GLN A 1 93 ? 12.82 13.664 11.031 1 98.56 93 GLN A O 1
ATOM 706 N N . ALA A 1 94 ? 11.922 11.891 10.078 1 98.62 94 ALA A N 1
ATOM 707 C CA . ALA A 1 94 ? 11.969 12.453 8.727 1 98.62 94 ALA A CA 1
ATOM 708 C C . ALA A 1 94 ? 11.188 13.758 8.656 1 98.62 94 ALA A C 1
ATOM 710 O O . ALA A 1 94 ? 11.656 14.742 8.078 1 98.62 94 ALA A O 1
ATOM 711 N N . GLY A 1 95 ? 9.945 13.734 9.188 1 98.62 95 GLY A N 1
ATOM 712 C CA . GLY A 1 95 ? 9.141 14.945 9.219 1 98.62 95 GLY A CA 1
ATOM 713 C C . GLY A 1 95 ? 9.797 16.078 9.984 1 98.62 95 GLY A C 1
ATOM 714 O O . GLY A 1 95 ? 9.797 17.219 9.523 1 98.62 95 GLY A O 1
ATOM 715 N N . ARG A 1 96 ? 10.359 15.75 11.125 1 98.19 96 ARG A N 1
ATOM 716 C CA . ARG A 1 96 ? 11.008 16.766 11.953 1 98.19 96 ARG A CA 1
ATOM 717 C C . ARG A 1 96 ? 12.242 17.328 11.266 1 98.19 96 ARG A C 1
ATOM 719 O O . ARG A 1 96 ? 12.508 18.531 11.336 1 98.19 96 ARG A O 1
ATOM 726 N N . ASN A 1 97 ? 12.992 16.453 10.609 1 98.25 97 ASN A N 1
ATOM 727 C CA . ASN A 1 97 ? 14.172 16.891 9.883 1 98.25 97 ASN A CA 1
ATOM 728 C C . ASN A 1 97 ? 13.82 17.922 8.812 1 98.25 97 ASN A C 1
ATOM 730 O O . ASN A 1 97 ? 14.617 18.812 8.516 1 98.25 97 ASN A O 1
ATOM 734 N N . LEU A 1 98 ? 12.633 17.828 8.281 1 98.06 98 LEU A N 1
ATOM 735 C CA . LEU A 1 98 ? 12.211 18.719 7.211 1 98.06 98 LEU A CA 1
ATOM 736 C C . LEU A 1 98 ? 11.508 19.953 7.77 1 98.06 98 LEU A C 1
ATOM 738 O O . LEU A 1 98 ? 11.133 20.859 7.02 1 98.06 98 LEU A O 1
ATOM 742 N N . GLY A 1 99 ? 11.234 19.938 9.086 1 97.44 99 GLY A N 1
ATOM 743 C CA . GLY A 1 99 ? 10.602 21.078 9.742 1 97.44 99 GLY A CA 1
ATOM 744 C C . GLY A 1 99 ? 9.086 21.047 9.68 1 97.44 99 GLY A C 1
ATOM 745 O O . GLY A 1 99 ? 8.43 22.062 9.859 1 97.44 99 GLY A O 1
ATOM 746 N N . LEU A 1 100 ? 8.57 19.859 9.516 1 97.94 100 LEU A N 1
ATOM 747 C CA . LEU A 1 100 ? 7.125 19.75 9.344 1 97.94 100 LEU A CA 1
ATOM 748 C C . LEU A 1 100 ? 6.406 19.906 10.672 1 97.94 100 LEU A C 1
ATOM 750 O O . LEU A 1 100 ? 5.195 20.141 10.711 1 97.94 100 LEU A O 1
ATOM 754 N N . ASP A 1 101 ? 7.102 19.672 11.789 1 95.88 101 ASP A N 1
ATOM 755 C CA . ASP A 1 101 ? 6.512 19.797 13.117 1 95.88 101 ASP A CA 1
ATOM 756 C C . ASP A 1 101 ? 5.969 21.203 13.352 1 95.88 101 ASP A C 1
ATOM 758 O O . ASP A 1 101 ? 5.047 21.391 14.156 1 95.88 101 ASP A O 1
ATOM 762 N N . LYS A 1 102 ? 6.438 22.219 12.586 1 94.44 102 LYS A N 1
ATOM 763 C CA . LYS A 1 102 ? 5.98 23.594 12.711 1 94.44 102 LYS A CA 1
ATOM 764 C C . LYS A 1 102 ? 4.68 23.812 11.945 1 94.44 102 LYS A C 1
ATOM 766 O O . LYS A 1 102 ? 4.008 24.844 12.133 1 94.44 102 LYS A O 1
ATOM 771 N N . LEU A 1 103 ? 4.336 22.875 11.094 1 95.94 103 LEU A N 1
ATOM 772 C CA . LEU A 1 103 ? 3.174 23.031 10.219 1 95.94 103 LEU A CA 1
ATOM 773 C C . LEU A 1 103 ? 1.981 22.25 10.75 1 95.94 103 LEU A C 1
ATOM 775 O O . LEU A 1 103 ? 0.83 22.609 10.5 1 95.94 103 LEU A O 1
ATOM 779 N N . VAL A 1 104 ? 2.223 21.109 11.484 1 95.75 104 VAL A N 1
ATOM 780 C CA . VAL A 1 104 ? 1.158 20.234 11.969 1 95.75 104 VAL A CA 1
ATOM 781 C C . VAL A 1 104 ? 0.301 20.984 12.992 1 95.75 104 VAL A C 1
ATOM 783 O O . VAL A 1 104 ? 0.826 21.656 13.875 1 95.75 104 VAL A O 1
ATOM 786 N N . ILE A 1 105 ? -0.955 20.875 12.766 1 92.62 105 ILE A N 1
ATOM 787 C CA . ILE A 1 105 ? -1.895 21.578 13.633 1 92.62 105 ILE A CA 1
ATOM 788 C C . ILE A 1 105 ? -2.432 20.625 14.695 1 92.62 105 ILE A C 1
ATOM 790 O O . ILE A 1 105 ? -3.146 19.672 14.375 1 92.62 105 ILE A O 1
ATOM 794 N N . VAL A 1 106 ? -2.062 20.875 15.961 1 91.62 106 VAL A N 1
ATOM 795 C CA . VAL A 1 106 ? -2.48 20.047 17.078 1 91.62 106 VAL A CA 1
ATOM 796 C C . VAL A 1 106 ? -3.375 20.844 18.016 1 91.62 106 VAL A C 1
ATOM 798 O O . VAL A 1 106 ? -3.5 22.062 17.875 1 91.62 106 VAL A O 1
ATOM 801 N N . ASN A 1 107 ? -4.055 20.078 18.844 1 83.38 107 ASN A N 1
ATOM 802 C CA . ASN A 1 107 ? -4.863 20.734 19.875 1 83.38 107 ASN A CA 1
ATOM 803 C C . ASN A 1 107 ? -4.023 21.672 20.734 1 83.38 107 ASN A C 1
ATOM 805 O O . ASN A 1 107 ? -2.934 21.297 21.172 1 83.38 107 ASN A O 1
ATOM 809 N N . PRO A 1 108 ? -4.48 22.875 20.953 1 78.38 108 PRO A N 1
ATOM 810 C CA . PRO A 1 108 ? -3.734 23.859 21.734 1 78.38 108 PRO A CA 1
ATOM 811 C C . PRO A 1 108 ? -3.365 23.344 23.125 1 78.38 108 PRO A C 1
ATOM 813 O O . PRO A 1 108 ? -2.387 23.812 23.719 1 78.38 108 PRO A O 1
ATOM 816 N N . ALA A 1 109 ? -4.18 22.422 23.656 1 78.94 109 ALA A N 1
ATOM 817 C CA . ALA A 1 109 ? -3.918 21.906 25 1 78.94 109 ALA A CA 1
ATOM 818 C C . ALA A 1 109 ? -2.594 21.141 25.047 1 78.94 109 ALA A C 1
ATOM 820 O O . ALA A 1 109 ? -2.023 20.953 26.109 1 78.94 109 ALA A O 1
ATOM 821 N N . GLN A 1 110 ? -2.01 20.797 23.828 1 77.56 110 GLN A N 1
ATOM 822 C CA . GLN A 1 110 ? -0.764 20.047 23.766 1 77.56 110 GLN A CA 1
ATOM 823 C C . GLN A 1 110 ? 0.44 20.984 23.656 1 77.56 110 GLN A C 1
ATOM 825 O O . GLN A 1 110 ? 1.558 20.531 23.406 1 77.56 110 GLN A O 1
ATOM 830 N N . ALA A 1 111 ? 0.301 22.234 24.047 1 74.88 111 ALA A N 1
ATOM 831 C CA . ALA A 1 111 ? 1.325 23.266 24.078 1 74.88 111 ALA A CA 1
ATOM 832 C C . ALA A 1 111 ? 2.131 23.281 22.797 1 74.88 111 ALA A C 1
ATOM 834 O O . ALA A 1 111 ? 3.35 23.469 22.812 1 74.88 111 ALA A O 1
ATOM 835 N N . GLY A 1 112 ? 1.622 22.797 21.766 1 74.94 112 GLY A N 1
ATOM 836 C CA . GLY A 1 112 ? 2.225 22.922 20.453 1 74.94 112 GLY A CA 1
ATOM 837 C C . GLY A 1 112 ? 3.213 21.812 20.141 1 74.94 112 GLY A C 1
ATOM 838 O O . GLY A 1 112 ? 3.803 21.781 19.062 1 74.94 112 GLY A O 1
ATOM 839 N N . MET A 1 113 ? 3.496 20.984 21.078 1 88.31 113 MET A N 1
ATOM 840 C CA . MET A 1 113 ? 4.414 19.875 20.828 1 88.31 113 MET A CA 1
ATOM 841 C C . MET A 1 113 ? 3.723 18.75 20.047 1 88.31 113 MET A C 1
ATOM 843 O O . MET A 1 113 ? 2.637 18.312 20.422 1 88.31 113 MET A O 1
ATOM 847 N N . VAL A 1 114 ? 4.363 18.453 18.938 1 94.56 114 VAL A N 1
ATOM 848 C CA . VAL A 1 114 ? 3.812 17.375 18.125 1 94.56 114 VAL A CA 1
ATOM 849 C C . VAL A 1 114 ? 4.406 16.047 18.578 1 94.56 114 VAL A C 1
ATOM 851 O O . VAL A 1 114 ? 5.605 15.805 18.406 1 94.56 114 VAL A O 1
ATOM 854 N N . ALA A 1 115 ? 3.549 15.195 19.156 1 95.12 115 ALA A N 1
ATOM 855 C CA . ALA A 1 115 ? 4 13.867 19.562 1 95.12 115 ALA A CA 1
ATOM 856 C C . ALA A 1 115 ? 4.523 13.07 18.375 1 95.12 115 ALA A C 1
ATOM 858 O O . ALA A 1 115 ? 4.109 13.305 17.234 1 95.12 115 ALA A O 1
ATOM 859 N N . ASP A 1 116 ? 5.434 12.125 18.656 1 96.5 116 ASP A N 1
ATOM 860 C CA . ASP A 1 116 ? 6.047 11.336 17.594 1 96.5 116 ASP A CA 1
ATOM 861 C C . ASP A 1 116 ? 4.984 10.617 16.766 1 96.5 116 ASP A C 1
ATOM 863 O O . ASP A 1 116 ? 5.059 10.594 15.539 1 96.5 116 ASP A O 1
ATOM 867 N N . LYS A 1 117 ? 4.031 10.07 17.422 1 97 117 LYS A N 1
ATOM 868 C CA . LYS A 1 117 ? 2.982 9.344 16.719 1 97 117 LYS A CA 1
ATOM 869 C C . LYS A 1 117 ? 2.186 10.281 15.805 1 97 117 LYS A C 1
ATOM 871 O O . LYS A 1 117 ? 1.812 9.906 14.695 1 97 117 LYS A O 1
ATOM 876 N N . VAL A 1 118 ? 1.89 11.43 16.281 1 96.69 118 VAL A N 1
ATOM 877 C CA . VAL A 1 118 ? 1.155 12.43 15.508 1 96.69 118 VAL A CA 1
ATOM 878 C C . VAL A 1 118 ? 2.004 12.891 14.32 1 96.69 118 VAL A C 1
ATOM 880 O O . VAL A 1 118 ? 1.498 13.031 13.203 1 96.69 118 VAL A O 1
ATOM 883 N N . MET A 1 119 ? 3.295 13.109 14.57 1 98.12 119 MET A N 1
ATOM 884 C CA . MET A 1 119 ? 4.207 13.516 13.5 1 98.12 119 MET A CA 1
ATOM 885 C C . MET A 1 119 ? 4.27 12.469 12.398 1 98.12 119 MET A C 1
ATOM 887 O O . MET A 1 119 ? 4.184 12.797 11.219 1 98.12 119 MET A O 1
ATOM 891 N N . ALA A 1 120 ? 4.422 11.211 12.812 1 98.75 120 ALA A N 1
ATOM 892 C CA . ALA A 1 120 ? 4.457 10.117 11.844 1 98.75 120 ALA A CA 1
ATOM 893 C C . ALA A 1 120 ? 3.178 10.07 11.016 1 98.75 120 ALA A C 1
ATOM 895 O O . ALA A 1 120 ? 3.227 9.953 9.789 1 98.75 120 ALA A O 1
ATOM 896 N N . SER A 1 121 ? 2.076 10.242 11.68 1 98.25 121 SER A N 1
ATOM 897 C CA . SER A 1 121 ? 0.79 10.219 10.992 1 98.25 121 SER A CA 1
ATOM 898 C C . SER A 1 121 ? 0.663 11.383 10.016 1 98.25 121 SER A C 1
ATOM 900 O O . SER A 1 121 ? 0.109 11.234 8.922 1 98.25 121 SER A O 1
ATOM 902 N N . ALA A 1 122 ? 1.118 12.5 10.445 1 98.25 122 ALA A N 1
ATOM 903 C CA . ALA A 1 122 ? 1.056 13.664 9.562 1 98.25 122 ALA A CA 1
ATOM 904 C C . ALA A 1 122 ? 1.881 13.438 8.297 1 98.25 122 ALA A C 1
ATOM 906 O O . ALA A 1 122 ? 1.435 13.758 7.195 1 98.25 122 ALA A O 1
ATOM 907 N N . VAL A 1 123 ? 3.064 12.859 8.453 1 98.88 123 VAL A N 1
ATOM 908 C CA . VAL A 1 123 ? 3.92 12.578 7.309 1 98.88 123 VAL A CA 1
ATOM 909 C C . VAL A 1 123 ? 3.234 11.562 6.391 1 98.88 123 VAL A C 1
ATOM 911 O O . VAL A 1 123 ? 3.193 11.75 5.172 1 98.88 123 VAL A O 1
ATOM 914 N N . GLU A 1 124 ? 2.701 10.547 6.988 1 98.94 124 GLU A N 1
ATOM 915 C CA . GLU A 1 124 ? 1.969 9.562 6.195 1 98.94 124 GLU A CA 1
ATOM 916 C C . GLU A 1 124 ? 0.8 10.203 5.457 1 98.94 124 GLU A C 1
ATOM 918 O O . GLU A 1 124 ? 0.584 9.938 4.273 1 98.94 124 GLU A O 1
ATOM 923 N N . ALA A 1 125 ? 0.112 11.062 6.16 1 98.62 125 ALA A N 1
ATOM 924 C CA . ALA A 1 125 ? -1.027 11.75 5.555 1 98.62 125 ALA A CA 1
ATOM 925 C C . ALA A 1 125 ? -0.581 12.641 4.398 1 98.62 125 ALA A C 1
ATOM 927 O O . ALA A 1 125 ? -1.284 12.758 3.393 1 98.62 125 ALA A O 1
ATOM 928 N N . ILE A 1 126 ? 0.545 13.281 4.527 1 98.88 126 ILE A N 1
ATOM 929 C CA . ILE A 1 126 ? 1.09 14.102 3.449 1 98.88 126 ILE A CA 1
ATOM 930 C C . ILE A 1 126 ? 1.361 13.227 2.225 1 98.88 126 ILE A C 1
ATOM 932 O O . ILE A 1 126 ? 1.018 13.602 1.101 1 98.88 126 ILE A O 1
ATOM 936 N N . ILE A 1 127 ? 1.919 12.07 2.451 1 98.94 127 ILE A N 1
ATOM 937 C CA . ILE A 1 127 ? 2.162 11.117 1.372 1 98.94 127 ILE A CA 1
ATOM 938 C C . ILE A 1 127 ? 0.837 10.734 0.717 1 98.94 127 ILE A C 1
ATOM 940 O O . ILE A 1 127 ? 0.714 10.758 -0.51 1 98.94 127 ILE A O 1
ATOM 944 N N . GLY A 1 128 ? -0.148 10.422 1.529 1 98.81 128 GLY A N 1
ATOM 945 C CA . GLY A 1 128 ? -1.471 10.102 1.015 1 98.81 128 GLY A CA 1
ATOM 946 C C . GLY A 1 128 ? -2.096 11.242 0.234 1 98.81 128 GLY A C 1
ATOM 947 O O . GLY A 1 128 ? -2.717 11.023 -0.808 1 98.81 128 GLY A O 1
ATOM 948 N N . ALA A 1 129 ? -1.929 12.453 0.689 1 98.62 129 ALA A N 1
ATOM 949 C CA . ALA A 1 129 ? -2.467 13.641 0.028 1 98.62 129 ALA A CA 1
ATOM 950 C C . ALA A 1 129 ? -1.857 13.82 -1.359 1 98.62 129 ALA A C 1
ATOM 952 O O . ALA A 1 129 ? -2.57 14.086 -2.328 1 98.62 129 ALA A O 1
ATOM 953 N N . VAL A 1 130 ? -0.563 13.664 -1.446 1 98.81 130 VAL A N 1
ATOM 954 C CA . VAL A 1 130 ? 0.119 13.812 -2.727 1 98.81 130 VAL A CA 1
ATOM 955 C C . VAL A 1 130 ? -0.37 12.742 -3.701 1 98.81 130 VAL A C 1
ATOM 957 O O . VAL A 1 130 ? -0.666 13.039 -4.859 1 98.81 130 VAL A O 1
ATOM 960 N N . PHE A 1 131 ? -0.463 11.547 -3.201 1 98.81 131 PHE A N 1
ATOM 961 C CA . PHE A 1 131 ? -0.905 10.438 -4.035 1 98.81 131 PHE A CA 1
ATOM 962 C C . PHE A 1 131 ? -2.305 10.688 -4.582 1 98.81 131 PHE A C 1
ATOM 964 O O . PHE A 1 131 ? -2.541 10.555 -5.785 1 98.81 131 PHE A O 1
ATOM 971 N N . MET A 1 132 ? -3.188 11.117 -3.742 1 98 132 MET A N 1
ATOM 972 C CA . MET A 1 132 ? -4.566 11.359 -4.152 1 98 132 MET A CA 1
ATOM 973 C C . MET A 1 132 ? -4.656 12.586 -5.055 1 98 132 MET A C 1
ATOM 975 O O . MET A 1 132 ? -5.41 12.594 -6.031 1 98 132 MET A O 1
ATOM 979 N N . ASP A 1 133 ? -3.898 13.594 -4.773 1 98.25 133 ASP A N 1
ATOM 980 C CA . ASP A 1 133 ? -3.916 14.836 -5.543 1 98.25 133 ASP A CA 1
ATOM 981 C C . ASP A 1 133 ? -3.371 14.609 -6.953 1 98.25 133 ASP A C 1
ATOM 983 O O . ASP A 1 133 ? -3.787 15.281 -7.898 1 98.25 133 ASP A O 1
ATOM 987 N N . SER A 1 134 ? -2.5 13.648 -7.078 1 97.94 134 SER A N 1
ATOM 988 C CA . SER A 1 134 ? -1.877 13.352 -8.359 1 97.94 134 SER A CA 1
ATOM 989 C C . SER A 1 134 ? -2.621 12.242 -9.102 1 97.94 134 SER A C 1
ATOM 991 O O . SER A 1 134 ? -2.098 11.664 -10.055 1 97.94 134 SER A O 1
ATOM 993 N N . ASP A 1 135 ? -3.791 11.852 -8.625 1 96 135 ASP A N 1
ATOM 994 C CA . ASP A 1 135 ? -4.629 10.812 -9.211 1 96 135 ASP A CA 1
ATOM 995 C C . ASP A 1 135 ? -3.91 9.461 -9.211 1 96 135 ASP A C 1
ATOM 997 O O . ASP A 1 135 ? -3.908 8.758 -10.219 1 96 135 ASP A O 1
ATOM 1001 N N . GLY A 1 136 ? -3.264 9.25 -8.148 1 96.81 136 GLY A N 1
ATOM 1002 C CA . GLY A 1 136 ? -2.645 7.953 -7.934 1 96.81 136 GLY A CA 1
ATOM 1003 C C . GLY A 1 136 ? -1.309 7.805 -8.633 1 96.81 136 GLY A C 1
ATOM 1004 O O . GLY A 1 136 ? -0.938 6.707 -9.055 1 96.81 136 GLY A O 1
ATOM 1005 N N . SER A 1 137 ? -0.533 8.828 -8.773 1 96.88 137 SER A N 1
ATOM 1006 C CA . SER A 1 137 ? 0.733 8.797 -9.5 1 96.88 137 SER A CA 1
ATOM 1007 C C . SER A 1 137 ? 1.895 8.461 -8.57 1 96.88 137 SER A C 1
ATOM 1009 O O . SER A 1 137 ? 2.318 9.297 -7.773 1 96.88 137 SER A O 1
ATOM 1011 N N . VAL A 1 138 ? 2.422 7.254 -8.727 1 97.5 138 VAL A N 1
ATOM 1012 C CA . VAL A 1 138 ? 3.6 6.832 -7.973 1 97.5 138 VAL A CA 1
ATOM 1013 C C . VAL A 1 138 ? 4.77 7.77 -8.281 1 97.5 138 VAL A C 1
ATOM 1015 O O . VAL A 1 138 ? 5.523 8.141 -7.379 1 97.5 138 VAL A O 1
ATOM 1018 N N . GLU A 1 139 ? 4.84 8.188 -9.492 1 97.5 139 GLU A N 1
ATOM 1019 C CA . GLU A 1 139 ? 5.93 9.039 -9.961 1 97.5 139 GLU A CA 1
ATOM 1020 C C . GLU A 1 139 ? 5.879 10.414 -9.312 1 97.5 139 GLU A C 1
ATOM 1022 O O . GLU A 1 139 ? 6.902 11.086 -9.172 1 97.5 139 GLU A O 1
ATOM 1027 N N . SER A 1 140 ? 4.723 10.859 -8.914 1 98.19 140 SER A N 1
ATOM 1028 C CA . SER A 1 140 ? 4.578 12.141 -8.227 1 98.19 140 SER A CA 1
ATOM 1029 C C . SER A 1 140 ? 4.977 12.031 -6.758 1 98.19 140 SER A C 1
ATOM 1031 O O . SER A 1 140 ? 5.422 13.008 -6.156 1 98.19 140 SER A O 1
ATOM 1033 N N . VAL A 1 141 ? 4.859 10.797 -6.203 1 98.75 141 VAL A N 1
ATOM 1034 C CA . VAL A 1 141 ? 5.109 10.602 -4.777 1 98.75 141 VAL A CA 1
ATOM 1035 C C . VAL A 1 141 ? 6.598 10.359 -4.543 1 98.75 141 VAL A C 1
ATOM 1037 O O . VAL A 1 141 ? 7.148 10.789 -3.521 1 98.75 141 VAL A O 1
ATOM 1040 N N . ARG A 1 142 ? 7.27 9.727 -5.449 1 98.62 142 ARG A N 1
ATOM 1041 C CA . ARG A 1 142 ? 8.648 9.297 -5.27 1 98.62 142 ARG A CA 1
ATOM 1042 C C . ARG A 1 142 ? 9.555 10.477 -4.922 1 98.62 142 ARG A C 1
ATOM 1044 O O . ARG A 1 142 ? 10.352 10.398 -3.982 1 98.62 142 ARG A O 1
ATOM 1051 N N . PRO A 1 143 ? 9.438 11.656 -5.645 1 98.75 143 PRO A N 1
ATOM 1052 C CA . PRO A 1 143 ? 10.297 12.781 -5.266 1 98.75 143 PRO A CA 1
ATOM 1053 C C . PRO A 1 143 ? 10.008 13.289 -3.854 1 98.75 143 PRO A C 1
ATOM 1055 O O . PRO A 1 143 ? 10.914 13.758 -3.164 1 98.75 143 PRO A O 1
ATOM 1058 N N . VAL A 1 144 ? 8.789 13.227 -3.441 1 98.88 144 VAL A N 1
ATOM 1059 C CA . VAL A 1 144 ? 8.422 13.648 -2.094 1 98.88 144 VAL A CA 1
ATOM 1060 C C . VAL A 1 144 ? 9.062 12.719 -1.067 1 98.88 144 VAL A C 1
ATOM 1062 O O . VAL A 1 144 ? 9.602 13.18 -0.055 1 98.88 144 VAL A O 1
ATOM 1065 N N . LEU A 1 145 ? 9.016 11.406 -1.324 1 98.88 145 LEU A N 1
ATOM 1066 C CA . LEU A 1 145 ? 9.664 10.445 -0.434 1 98.88 145 LEU A CA 1
ATOM 1067 C C . LEU A 1 145 ? 11.156 10.711 -0.344 1 98.88 145 LEU A C 1
ATOM 1069 O O . LEU A 1 145 ? 11.75 10.594 0.731 1 98.88 145 LEU A O 1
ATOM 1073 N N . ALA A 1 146 ? 11.734 11.047 -1.463 1 98.62 146 ALA A N 1
ATOM 1074 C CA . ALA A 1 146 ? 13.164 11.352 -1.481 1 98.62 146 ALA A CA 1
ATOM 1075 C C . ALA A 1 146 ? 13.469 12.57 -0.609 1 98.62 146 ALA A C 1
ATOM 1077 O O . ALA A 1 146 ? 14.43 12.555 0.164 1 98.62 146 ALA A O 1
ATOM 1078 N N . THR A 1 147 ? 12.664 13.602 -0.758 1 98.69 147 THR A N 1
ATOM 1079 C CA . THR A 1 147 ? 12.82 14.812 0.044 1 98.69 147 THR A CA 1
ATOM 1080 C C . THR A 1 147 ? 12.711 14.492 1.531 1 98.69 147 THR A C 1
ATOM 1082 O O . THR A 1 147 ? 13.422 15.07 2.352 1 98.69 147 THR A O 1
ATOM 1085 N N . LEU A 1 148 ? 11.898 13.5 1.896 1 98.62 148 LEU A N 1
ATOM 1086 C CA . LEU A 1 148 ? 11.648 13.109 3.279 1 98.62 148 LEU A CA 1
ATOM 1087 C C . LEU A 1 148 ? 12.695 12.102 3.752 1 98.62 148 LEU A C 1
ATOM 1089 O O . LEU A 1 148 ? 12.75 11.773 4.938 1 98.62 148 LEU A O 1
ATOM 1093 N N . GLY A 1 149 ? 13.484 11.594 2.84 1 98 149 GLY A N 1
ATOM 1094 C CA . GLY A 1 149 ? 14.43 10.555 3.197 1 98 149 GLY A CA 1
ATOM 1095 C C . GLY A 1 149 ? 13.781 9.211 3.439 1 98 149 GLY A C 1
ATOM 1096 O O . GLY A 1 149 ? 14.281 8.398 4.223 1 98 149 GLY A O 1
ATOM 1097 N N . LEU A 1 150 ? 12.648 9.023 2.793 1 98.62 150 LEU A N 1
ATOM 1098 C CA . LEU A 1 150 ? 11.891 7.793 3.002 1 98.62 150 LEU A CA 1
ATOM 1099 C C . LEU A 1 150 ? 11.938 6.906 1.764 1 98.62 150 LEU A C 1
ATOM 1101 O O . LEU A 1 150 ? 11.281 5.863 1.714 1 98.62 150 LEU A O 1
ATOM 1105 N N . ASP A 1 151 ? 12.688 7.348 0.752 1 98.25 151 ASP A N 1
ATOM 1106 C CA . ASP A 1 151 ? 12.797 6.586 -0.486 1 98.25 151 ASP A CA 1
ATO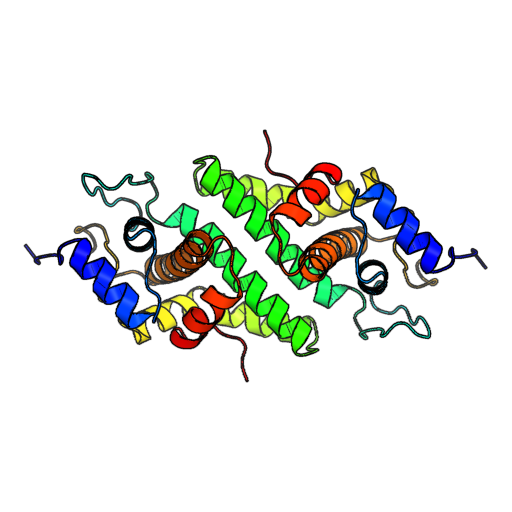M 1107 C C . ASP A 1 151 ? 13.734 5.391 -0.314 1 98.25 151 ASP A C 1
ATOM 1109 O O . ASP A 1 151 ? 14.438 5.289 0.69 1 98.25 151 ASP A O 1
ATOM 1113 N N . TRP A 1 152 ? 13.648 4.496 -1.253 1 97.38 152 TRP A N 1
ATOM 1114 C CA . TRP A 1 152 ? 14.492 3.309 -1.275 1 97.38 152 TRP A CA 1
ATOM 1115 C C . TRP A 1 152 ? 15.969 3.688 -1.187 1 97.38 152 TRP A C 1
ATOM 1117 O O . TRP A 1 152 ? 16.406 4.633 -1.841 1 97.38 152 TRP A O 1
ATOM 1127 N N . PRO A 1 153 ? 16.641 2.904 -0.381 1 91.38 153 PRO A N 1
ATOM 1128 C CA . PRO A 1 153 ? 18.062 3.25 -0.233 1 91.38 153 PRO A CA 1
ATOM 1129 C C . PRO A 1 153 ? 18.875 2.979 -1.499 1 91.38 153 PRO A C 1
ATOM 1131 O O . PRO A 1 153 ? 18.594 2.016 -2.219 1 91.38 153 PRO A O 1
ATOM 1134 N N . ALA A 1 154 ? 19.688 3.879 -1.953 1 71.38 154 ALA A N 1
ATOM 1135 C CA . ALA A 1 154 ? 20.578 3.727 -3.102 1 71.38 154 ALA A CA 1
ATOM 1136 C C . ALA A 1 154 ? 21.594 2.611 -2.865 1 71.38 154 ALA A C 1
ATOM 1138 O O . ALA A 1 154 ? 21.984 2.357 -1.727 1 71.38 154 ALA A O 1
ATOM 1139 N N . MET B 1 1 ? 3.391 -38.344 -14.18 1 36.28 1 MET B N 1
ATOM 1140 C CA . MET B 1 1 ? 3.803 -37.031 -13.75 1 36.28 1 MET B CA 1
ATOM 1141 C C . MET B 1 1 ? 2.639 -36.031 -13.82 1 36.28 1 MET B C 1
ATOM 1143 O O . MET B 1 1 ? 1.907 -36 -14.812 1 36.28 1 MET B O 1
ATOM 1147 N N . PRO B 1 2 ? 2 -35.719 -12.797 1 44.25 2 PRO B N 1
ATOM 1148 C CA . PRO B 1 2 ? 0.823 -34.875 -13.055 1 44.25 2 PRO B CA 1
ATOM 1149 C C . PRO B 1 2 ? 1.098 -33.781 -14.078 1 44.25 2 PRO B C 1
ATOM 1151 O O . PRO B 1 2 ? 2.188 -33.188 -14.086 1 44.25 2 PRO B O 1
ATOM 1154 N N . SER B 1 3 ? 0.628 -33.812 -15.242 1 46.69 3 SER B N 1
ATOM 1155 C CA . SER B 1 3 ? 0.873 -32.938 -16.391 1 46.69 3 SER B CA 1
ATOM 1156 C C . SER B 1 3 ? 0.548 -31.5 -16.047 1 46.69 3 SER B C 1
ATOM 1158 O O . SER B 1 3 ? -0.604 -31.156 -15.766 1 46.69 3 SER B O 1
ATOM 1160 N N . PHE B 1 4 ? 1.448 -30.719 -15.336 1 58.59 4 PHE B N 1
ATOM 1161 C CA . PHE B 1 4 ? 1.216 -29.281 -15.18 1 58.59 4 PHE B CA 1
ATOM 1162 C C . PHE B 1 4 ? 0.942 -28.625 -16.531 1 58.59 4 PHE B C 1
ATOM 1164 O O . PHE B 1 4 ? 1.639 -28.906 -17.5 1 58.59 4 PHE B O 1
ATOM 1171 N N . PRO B 1 5 ? -0.334 -28.188 -16.531 1 64.88 5 PRO B N 1
ATOM 1172 C CA . PRO B 1 5 ? -0.566 -27.453 -17.781 1 64.88 5 PRO B CA 1
ATOM 1173 C C . PRO B 1 5 ? 0.628 -26.594 -18.203 1 64.88 5 PRO B C 1
ATOM 1175 O O . PRO B 1 5 ? 1.393 -26.141 -17.344 1 64.88 5 PRO B O 1
ATOM 1178 N N . ALA B 1 6 ? 0.837 -26.578 -19.391 1 79.5 6 ALA B N 1
ATOM 1179 C CA . ALA B 1 6 ? 1.874 -25.703 -19.938 1 79.5 6 ALA B CA 1
ATOM 1180 C C . ALA B 1 6 ? 1.78 -24.297 -19.359 1 79.5 6 ALA B C 1
ATOM 1182 O O . ALA B 1 6 ? 0.692 -23.828 -19.016 1 79.5 6 ALA B O 1
ATOM 1183 N N . PRO B 1 7 ? 2.758 -23.672 -19.078 1 80.75 7 PRO B N 1
ATOM 1184 C CA . PRO B 1 7 ? 2.775 -22.328 -18.531 1 80.75 7 PRO B CA 1
ATOM 1185 C C . PRO B 1 7 ? 1.793 -21.391 -19.234 1 80.75 7 PRO B C 1
ATOM 1187 O O . PRO B 1 7 ? 1.085 -20.625 -18.578 1 80.75 7 PRO B O 1
ATOM 1190 N N . ALA B 1 8 ? 1.661 -21.562 -20.547 1 86.19 8 ALA B N 1
ATOM 1191 C CA . ALA B 1 8 ? 0.752 -20.703 -21.297 1 86.19 8 ALA B CA 1
ATOM 1192 C C . ALA B 1 8 ? -0.701 -20.969 -20.922 1 86.19 8 ALA B C 1
ATOM 1194 O O . ALA B 1 8 ? -1.499 -20.047 -20.781 1 86.19 8 ALA B O 1
ATOM 1195 N N . GLU B 1 9 ? -0.987 -22.203 -20.734 1 91.31 9 GLU B N 1
ATOM 1196 C CA . GLU B 1 9 ? -2.35 -22.594 -20.359 1 91.31 9 GLU B CA 1
ATOM 1197 C C . GLU B 1 9 ? -2.688 -22.125 -18.953 1 91.31 9 GLU B C 1
ATOM 1199 O O . GLU B 1 9 ? -3.816 -21.703 -18.688 1 91.31 9 GLU B O 1
ATOM 1204 N N . ARG B 1 10 ? -1.773 -22.25 -18.094 1 93.12 10 ARG B N 1
ATOM 1205 C CA . ARG B 1 10 ? -1.969 -21.812 -16.719 1 93.12 10 ARG B CA 1
ATOM 1206 C C . ARG B 1 10 ? -2.209 -20.297 -16.641 1 93.12 10 ARG B C 1
ATOM 1208 O O . ARG B 1 10 ? -3.102 -19.844 -15.93 1 93.12 10 ARG B O 1
ATOM 1215 N N . ALA B 1 11 ? -1.411 -19.578 -17.391 1 93.88 11 ALA B N 1
ATOM 1216 C CA . ALA B 1 11 ? -1.591 -18.125 -17.453 1 93.88 11 ALA B CA 1
ATOM 1217 C C . ALA B 1 11 ? -2.957 -17.766 -18.031 1 93.88 11 ALA B C 1
ATOM 1219 O O . ALA B 1 11 ? -3.615 -16.828 -17.547 1 93.88 11 ALA B O 1
ATOM 1220 N N . GLN B 1 12 ? -3.396 -18.531 -19.031 1 96.12 12 GLN B N 1
ATOM 1221 C CA . GLN B 1 12 ? -4.695 -18.281 -19.641 1 96.12 12 GLN B CA 1
ATOM 1222 C C . GLN B 1 12 ? -5.832 -18.562 -18.656 1 96.12 12 GLN B C 1
ATOM 1224 O O . GLN B 1 12 ? -6.801 -17.797 -18.594 1 96.12 12 GLN B O 1
ATOM 1229 N N . THR B 1 13 ? -5.703 -19.594 -17.969 1 97.44 13 THR B N 1
ATOM 1230 C CA . THR B 1 13 ? -6.719 -19.938 -16.984 1 97.44 13 THR B CA 1
ATOM 1231 C C . THR B 1 13 ? -6.781 -18.875 -15.883 1 97.44 13 THR B C 1
ATOM 1233 O O . THR B 1 13 ? -7.867 -18.484 -15.469 1 97.44 13 THR B O 1
ATOM 1236 N N . LEU B 1 14 ? -5.637 -18.422 -15.422 1 98.19 14 LEU B N 1
ATOM 1237 C CA . LEU B 1 14 ? -5.605 -17.344 -14.422 1 98.19 14 LEU B CA 1
ATOM 1238 C C . LEU B 1 14 ? -6.332 -16.109 -14.93 1 98.19 14 LEU B C 1
ATOM 1240 O O . LEU B 1 14 ? -7.168 -15.539 -14.227 1 98.19 14 LEU B O 1
ATOM 1244 N N . GLN B 1 15 ? -5.984 -15.75 -16.125 1 98.5 15 GLN B N 1
ATOM 1245 C CA . GLN B 1 15 ? -6.59 -14.562 -16.734 1 98.5 15 GLN B CA 1
ATOM 1246 C C . GLN B 1 15 ? -8.109 -14.68 -16.766 1 98.5 15 GLN B C 1
ATOM 1248 O O . GLN B 1 15 ? -8.82 -13.719 -16.453 1 98.5 15 GLN B O 1
ATOM 1253 N N . SER B 1 16 ? -8.555 -15.852 -17.109 1 98.19 16 SER B N 1
ATOM 1254 C CA . SER B 1 16 ? -9.992 -16.094 -17.156 1 98.19 16 SER B CA 1
ATOM 1255 C C . SER B 1 16 ? -10.617 -16.016 -15.766 1 98.19 16 SER B C 1
ATOM 1257 O O . SER B 1 16 ? -11.68 -15.414 -15.594 1 98.19 16 SER B O 1
ATOM 1259 N N . LEU B 1 17 ? -10.008 -16.531 -14.805 1 98.31 17 LEU B N 1
ATOM 1260 C CA . LEU B 1 17 ? -10.547 -16.594 -13.445 1 98.31 17 LEU B CA 1
ATOM 1261 C C . LEU B 1 17 ? -10.609 -15.195 -12.828 1 98.31 17 LEU B C 1
ATOM 1263 O O . LEU B 1 17 ? -11.578 -14.859 -12.148 1 98.31 17 LEU B O 1
ATOM 1267 N N . ILE B 1 18 ? -9.617 -14.352 -13.062 1 98.62 18 ILE B N 1
ATOM 1268 C CA . ILE B 1 18 ? -9.555 -13.062 -12.367 1 98.62 18 ILE B CA 1
ATOM 1269 C C . ILE B 1 18 ? -10.125 -11.969 -13.266 1 98.62 18 ILE B C 1
ATOM 1271 O O . ILE B 1 18 ? -10.297 -10.828 -12.828 1 98.62 18 ILE B O 1
ATOM 1275 N N . GLY B 1 19 ? -10.414 -12.273 -14.516 1 98.38 19 GLY B N 1
ATOM 1276 C CA . GLY B 1 19 ? -10.992 -11.312 -15.445 1 98.38 19 GLY B CA 1
ATOM 1277 C C . GLY B 1 19 ? -10.016 -10.219 -15.852 1 98.38 19 GLY B C 1
ATOM 1278 O O . GLY B 1 19 ? -10.398 -9.055 -15.945 1 98.38 19 GLY B O 1
ATOM 1279 N N . TYR B 1 20 ? -8.75 -10.594 -16.016 1 98.69 20 TYR B N 1
ATOM 1280 C CA . TYR B 1 20 ? -7.707 -9.648 -16.406 1 98.69 20 TYR B CA 1
ATOM 1281 C C . TYR B 1 20 ? -6.77 -10.273 -17.438 1 98.69 20 TYR B C 1
ATOM 1283 O O . TYR B 1 20 ? -6.27 -11.383 -17.234 1 98.69 20 TYR B O 1
ATOM 1291 N N . ILE B 1 21 ? -6.523 -9.609 -18.547 1 98.31 21 ILE B N 1
ATOM 1292 C CA . ILE B 1 21 ? -5.605 -10.086 -19.578 1 98.31 21 ILE B CA 1
ATOM 1293 C C . ILE B 1 21 ? -4.262 -9.375 -19.438 1 98.31 21 ILE B C 1
ATOM 1295 O O . ILE B 1 21 ? -4.172 -8.164 -19.641 1 98.31 21 ILE B O 1
ATOM 1299 N N . PHE B 1 22 ? -3.27 -10.133 -19.156 1 98.19 22 PHE B N 1
ATOM 1300 C CA . PHE B 1 22 ? -1.941 -9.57 -18.953 1 98.19 22 PHE B CA 1
ATOM 1301 C C . PHE B 1 22 ? -1.329 -9.133 -20.281 1 98.19 22 PHE B C 1
ATOM 1303 O O . PHE B 1 22 ? -1.401 -9.859 -21.266 1 98.19 22 PHE B O 1
ATOM 1310 N N . ASN B 1 23 ? -0.758 -7.93 -20.25 1 97.69 23 ASN B N 1
ATOM 1311 C CA . ASN B 1 23 ? 0.09 -7.527 -21.375 1 97.69 23 ASN B CA 1
ATOM 1312 C C . ASN B 1 23 ? 1.345 -8.391 -21.469 1 97.69 23 ASN B C 1
ATOM 1314 O O . ASN B 1 23 ? 1.776 -8.758 -22.562 1 97.69 23 ASN B O 1
ATOM 1318 N N . ASP B 1 24 ? 1.929 -8.711 -20.312 1 94.81 24 ASP B N 1
ATOM 1319 C CA . ASP B 1 24 ? 3.074 -9.602 -20.172 1 94.81 24 ASP B CA 1
ATOM 1320 C C . ASP B 1 24 ? 2.691 -10.875 -19.422 1 94.81 24 ASP B C 1
ATOM 1322 O O . ASP B 1 24 ? 2.729 -10.906 -18.188 1 94.81 24 ASP B O 1
ATOM 1326 N N . PRO B 1 25 ? 2.453 -11.922 -20.141 1 91.81 25 PRO B N 1
ATOM 1327 C CA . PRO B 1 25 ? 2.02 -13.164 -19.5 1 91.81 25 PRO B CA 1
ATOM 1328 C C . PRO B 1 25 ? 3.039 -13.695 -18.5 1 91.81 25 PRO B C 1
ATOM 1330 O O . PRO B 1 25 ? 2.691 -14.492 -17.625 1 91.81 25 PRO B O 1
ATOM 1333 N N . ASN B 1 26 ? 4.262 -13.25 -18.594 1 91 26 ASN B N 1
ATOM 1334 C CA . ASN B 1 26 ? 5.277 -13.703 -17.641 1 91 26 ASN B CA 1
ATOM 1335 C C . ASN B 1 26 ? 4.969 -13.242 -16.219 1 91 26 ASN B C 1
ATOM 1337 O O . ASN B 1 26 ? 5.344 -13.898 -15.258 1 91 26 ASN B O 1
ATOM 1341 N N . ARG B 1 27 ? 4.32 -12.117 -16.094 1 93.56 27 ARG B N 1
ATOM 1342 C CA . ARG B 1 27 ? 3.924 -11.633 -14.773 1 93.56 27 ARG B CA 1
ATOM 1343 C C . ARG B 1 27 ? 2.93 -12.578 -14.117 1 93.56 27 ARG B C 1
ATOM 1345 O O . ARG B 1 27 ? 2.994 -12.82 -12.906 1 93.56 27 ARG B O 1
ATOM 1352 N N . ALA B 1 28 ? 2.072 -13.109 -14.969 1 95.38 28 ALA B N 1
ATOM 1353 C CA . ALA B 1 28 ? 1.117 -14.086 -14.461 1 95.38 28 ALA B CA 1
ATOM 1354 C C . ALA B 1 28 ? 1.835 -15.312 -13.898 1 95.38 28 ALA B C 1
ATOM 1356 O O . ALA B 1 28 ? 1.532 -15.766 -12.797 1 95.38 28 ALA B O 1
ATOM 1357 N N . MET B 1 29 ? 2.789 -15.75 -14.586 1 93.38 29 MET B N 1
ATOM 1358 C CA . MET B 1 29 ? 3.516 -16.953 -14.18 1 93.38 29 MET B CA 1
ATOM 1359 C C . MET B 1 29 ? 4.348 -16.672 -12.93 1 93.38 29 MET B C 1
ATOM 1361 O O . MET B 1 29 ? 4.43 -17.516 -12.031 1 93.38 29 MET B O 1
ATOM 1365 N N . GLU B 1 30 ? 4.906 -15.531 -12.906 1 93.88 30 GLU B N 1
ATOM 1366 C CA . GLU B 1 30 ? 5.688 -15.172 -11.727 1 93.88 30 GLU B CA 1
ATOM 1367 C C . GLU B 1 30 ? 4.836 -15.234 -10.461 1 93.88 30 GLU B C 1
ATOM 1369 O O . GLU B 1 30 ? 5.309 -15.672 -9.414 1 93.88 30 GLU B O 1
ATOM 1374 N N . ALA B 1 31 ? 3.619 -14.797 -10.555 1 96.75 31 ALA B N 1
ATOM 1375 C CA . ALA B 1 31 ? 2.729 -14.758 -9.398 1 96.75 31 ALA B CA 1
ATOM 1376 C C . ALA B 1 31 ? 2.367 -16.172 -8.938 1 96.75 31 ALA B C 1
ATOM 1378 O O . ALA B 1 31 ? 2.027 -16.375 -7.766 1 96.75 31 ALA B O 1
ATOM 1379 N N . LEU B 1 32 ? 2.504 -17.125 -9.836 1 95.88 32 LEU B N 1
ATOM 1380 C CA . LEU B 1 32 ? 1.98 -18.469 -9.562 1 95.88 32 LEU B CA 1
ATOM 1381 C C . LEU B 1 32 ? 3.082 -19.391 -9.047 1 95.88 32 LEU B C 1
ATOM 1383 O O . LEU B 1 32 ? 2.801 -20.469 -8.523 1 95.88 32 LEU B O 1
ATOM 1387 N N . VAL B 1 33 ? 4.273 -19 -9.164 1 93.75 33 VAL B N 1
ATOM 1388 C CA . VAL B 1 33 ? 5.387 -19.891 -8.82 1 93.75 33 VAL B CA 1
ATOM 1389 C C . VAL B 1 33 ? 5.824 -19.625 -7.383 1 93.75 33 VAL B C 1
ATOM 1391 O O . VAL B 1 33 ? 6.277 -18.531 -7.055 1 93.75 33 VAL B O 1
ATOM 1394 N N . ALA B 1 34 ? 5.711 -20.625 -6.52 1 94 34 ALA B N 1
ATOM 1395 C CA . ALA B 1 34 ? 6.09 -20.516 -5.113 1 94 34 ALA B CA 1
ATOM 1396 C C . ALA B 1 34 ? 7.605 -20.594 -4.945 1 94 34 ALA B C 1
ATOM 1398 O O . ALA B 1 34 ? 8.32 -20.969 -5.875 1 94 34 ALA B O 1
ATOM 1399 N N . ALA B 1 35 ? 8.039 -20.172 -3.785 1 90.12 35 ALA B N 1
ATOM 1400 C CA . ALA B 1 35 ? 9.453 -20.281 -3.447 1 90.12 35 ALA B CA 1
ATOM 1401 C C . ALA B 1 35 ? 9.922 -21.734 -3.482 1 90.12 35 ALA B C 1
ATOM 1403 O O . ALA B 1 35 ? 9.195 -22.641 -3.072 1 90.12 35 ALA B O 1
ATOM 1404 N N . GLY B 1 36 ? 11.133 -21.906 -3.996 1 84.69 36 GLY B N 1
ATOM 1405 C CA . GLY B 1 36 ? 11.742 -23.219 -3.98 1 84.69 36 GLY B CA 1
ATOM 1406 C C . GLY B 1 36 ? 11.469 -24.016 -5.242 1 84.69 36 GLY B C 1
ATOM 1407 O O . GLY B 1 36 ? 11.945 -25.156 -5.383 1 84.69 36 GLY B O 1
ATOM 1408 N N . VAL B 1 37 ? 10.625 -23.469 -6.066 1 83.88 37 VAL B N 1
ATOM 1409 C CA . VAL B 1 37 ? 10.32 -24.156 -7.316 1 83.88 37 VAL B CA 1
ATOM 1410 C C . VAL B 1 37 ? 11.328 -23.75 -8.391 1 83.88 37 VAL B C 1
ATOM 1412 O O . VAL B 1 37 ? 11.617 -22.562 -8.562 1 83.88 37 VAL B O 1
ATOM 1415 N N . HIS B 1 38 ? 11.977 -24.656 -8.969 1 74.81 38 HIS B N 1
ATOM 1416 C CA . HIS B 1 38 ? 12.883 -24.406 -10.086 1 74.81 38 HIS B CA 1
ATOM 1417 C C . HIS B 1 38 ? 12.195 -24.656 -11.422 1 74.81 38 HIS B C 1
ATOM 1419 O O . HIS B 1 38 ? 11.672 -25.75 -11.664 1 74.81 38 HIS B O 1
ATOM 1425 N N . MET B 1 39 ? 11.789 -23.641 -12.062 1 69.81 39 MET B N 1
ATOM 1426 C CA . MET B 1 39 ? 11.203 -23.797 -13.391 1 69.81 39 MET B CA 1
ATOM 1427 C C . MET B 1 39 ? 12.133 -23.234 -14.461 1 69.81 39 MET B C 1
ATOM 1429 O O . MET B 1 39 ? 12.438 -22.047 -14.477 1 69.81 39 MET B O 1
ATOM 1433 N N . PRO B 1 40 ? 12.664 -24.094 -15.328 1 65.12 40 PRO B N 1
ATOM 1434 C CA . PRO B 1 40 ? 13.531 -23.594 -16.391 1 65.12 40 PRO B CA 1
ATOM 1435 C C . PRO B 1 40 ? 12.883 -22.484 -17.219 1 65.12 40 PRO B C 1
ATOM 1437 O O . PRO B 1 40 ? 11.68 -22.547 -17.5 1 65.12 40 PRO B O 1
ATOM 1440 N N . GLY B 1 41 ? 13.578 -21.375 -17.531 1 59.78 41 GLY B N 1
ATOM 1441 C CA . GLY B 1 41 ? 13.109 -20.312 -18.391 1 59.78 41 GLY B CA 1
ATOM 1442 C C . GLY B 1 41 ? 12.414 -19.188 -17.641 1 59.78 41 GLY B C 1
ATOM 1443 O O . GLY B 1 41 ? 12.172 -18.109 -18.203 1 59.78 41 GLY B O 1
ATOM 1444 N N . LEU B 1 42 ? 11.867 -19.641 -16.531 1 59.59 42 LEU B N 1
ATOM 1445 C CA . LEU B 1 42 ? 11.258 -18.562 -15.781 1 59.59 42 LEU B CA 1
ATOM 1446 C C . LEU B 1 42 ? 12.297 -17.812 -14.945 1 59.59 42 LEU B C 1
ATOM 1448 O O . LEU B 1 42 ? 13.227 -18.438 -14.422 1 59.59 42 LEU B O 1
ATOM 1452 N N . ILE B 1 43 ? 12.555 -16.656 -15.344 1 53.22 43 ILE B N 1
ATOM 1453 C CA . ILE B 1 43 ? 13.406 -15.836 -14.484 1 53.22 43 ILE B CA 1
ATOM 1454 C C . ILE B 1 43 ? 12.961 -15.984 -13.031 1 53.22 43 ILE B C 1
ATOM 1456 O O . ILE B 1 43 ? 11.859 -15.562 -12.672 1 53.22 43 ILE B O 1
ATOM 1460 N N . ASN B 1 44 ? 13.297 -17.172 -12.531 1 57.66 44 ASN B N 1
ATOM 1461 C CA . ASN B 1 44 ? 12.758 -17.406 -11.188 1 57.66 44 ASN B CA 1
ATOM 1462 C C . ASN B 1 44 ? 13.594 -16.688 -10.125 1 57.66 44 ASN B C 1
ATOM 1464 O O . ASN B 1 44 ? 14.82 -16.797 -10.109 1 57.66 44 ASN B O 1
ATOM 1468 N N . ARG B 1 45 ? 13.031 -15.609 -9.562 1 63.78 45 ARG B N 1
ATOM 1469 C CA . ARG B 1 45 ? 13.617 -15.125 -8.32 1 63.78 45 ARG B CA 1
ATOM 1470 C C . ARG B 1 45 ? 13.703 -16.234 -7.281 1 63.78 45 ARG B C 1
ATOM 1472 O O . ARG B 1 45 ? 12.859 -17.141 -7.266 1 63.78 45 ARG B O 1
ATOM 1479 N N . THR B 1 46 ? 14.828 -16.484 -6.727 1 68.44 46 THR B N 1
ATOM 1480 C CA . THR B 1 46 ? 15.094 -17.562 -5.781 1 68.44 46 THR B CA 1
ATOM 1481 C C . THR B 1 46 ? 13.945 -17.703 -4.781 1 68.44 46 THR B C 1
ATOM 1483 O O . THR B 1 46 ? 13.656 -18.812 -4.309 1 68.44 46 THR B O 1
ATOM 1486 N N . ASP B 1 47 ? 13.125 -16.656 -4.656 1 86.69 47 ASP B N 1
ATOM 1487 C CA . ASP B 1 47 ? 12.086 -16.734 -3.631 1 86.69 47 ASP B CA 1
ATOM 1488 C C . ASP B 1 47 ? 10.695 -16.719 -4.258 1 86.69 47 ASP B C 1
ATOM 1490 O O . ASP B 1 47 ? 9.719 -16.344 -3.607 1 86.69 47 ASP B O 1
ATOM 1494 N N . GLY B 1 48 ? 10.656 -17.172 -5.598 1 92 48 GLY B N 1
ATOM 1495 C CA . GLY B 1 48 ? 9.367 -17.281 -6.258 1 92 48 GLY B CA 1
ATOM 1496 C C . GLY B 1 48 ? 8.578 -15.984 -6.266 1 92 48 GLY B C 1
ATOM 1497 O O . GLY B 1 48 ? 9.109 -14.938 -6.648 1 92 48 GLY B O 1
ATOM 1498 N N . HIS B 1 49 ? 7.309 -16.172 -5.836 1 95.69 49 HIS B N 1
ATOM 1499 C CA . HIS B 1 49 ? 6.422 -15.016 -5.961 1 95.69 49 HIS B CA 1
ATOM 1500 C C . HIS B 1 49 ? 6.508 -14.125 -4.727 1 95.69 49 HIS B C 1
ATOM 1502 O O . HIS B 1 49 ? 5.707 -13.195 -4.57 1 95.69 49 HIS B O 1
ATOM 1508 N N . LYS B 1 50 ? 7.434 -14.281 -3.818 1 96.44 50 LYS B N 1
ATOM 1509 C CA . LYS B 1 50 ? 7.414 -13.633 -2.51 1 96.44 50 LYS B CA 1
ATOM 1510 C C . LYS B 1 50 ? 7.672 -12.141 -2.633 1 96.44 50 LYS B C 1
ATOM 1512 O O . LYS B 1 50 ? 7.078 -11.336 -1.906 1 96.44 50 LYS B O 1
ATOM 1517 N N . GLN B 1 51 ? 8.625 -11.781 -3.516 1 95.88 51 GLN B N 1
ATOM 1518 C CA . GLN B 1 51 ? 8.875 -10.352 -3.703 1 95.88 51 GLN B CA 1
ATOM 1519 C C . GLN B 1 51 ? 7.664 -9.656 -4.305 1 95.88 51 GLN B C 1
ATOM 1521 O O . GLN B 1 51 ? 7.305 -8.555 -3.883 1 95.88 51 GLN B O 1
ATOM 1526 N N . LEU B 1 52 ? 7.082 -10.281 -5.277 1 97 52 LEU B N 1
ATOM 1527 C CA . LEU B 1 52 ? 5.883 -9.742 -5.914 1 97 52 LEU B CA 1
ATOM 1528 C C . LEU B 1 52 ? 4.727 -9.68 -4.922 1 97 52 LEU B C 1
ATOM 1530 O O . LEU B 1 52 ? 3.912 -8.758 -4.969 1 97 52 LEU B O 1
ATOM 1534 N N . ALA B 1 53 ? 4.656 -10.617 -4.031 1 98.5 53 ALA B N 1
ATOM 1535 C CA . ALA B 1 53 ? 3.627 -10.656 -2.998 1 98.5 53 ALA B CA 1
ATOM 1536 C C . ALA B 1 53 ? 3.723 -9.445 -2.076 1 98.5 53 ALA B C 1
ATOM 1538 O O . ALA B 1 53 ? 2.705 -8.938 -1.599 1 98.5 53 ALA B O 1
ATOM 1539 N N . LEU B 1 54 ? 4.941 -9.023 -1.825 1 98.31 54 LEU B N 1
ATOM 1540 C CA . LEU B 1 54 ? 5.102 -7.824 -1.01 1 98.31 54 LEU B CA 1
ATOM 1541 C C . LEU B 1 54 ? 4.438 -6.621 -1.673 1 98.31 54 LEU B C 1
ATOM 1543 O O . LEU B 1 54 ? 3.756 -5.836 -1.008 1 98.31 54 LEU B O 1
ATOM 1547 N N . VAL B 1 55 ? 4.633 -6.535 -2.93 1 98.38 55 VAL B N 1
ATOM 1548 C CA . VAL B 1 55 ? 4.02 -5.445 -3.686 1 98.38 55 VAL B CA 1
ATOM 1549 C C . VAL B 1 55 ? 2.498 -5.582 -3.641 1 98.38 55 VAL B C 1
ATOM 1551 O O . VAL B 1 55 ? 1.793 -4.609 -3.354 1 98.38 55 VAL B O 1
ATOM 1554 N N . GLY B 1 56 ? 2.021 -6.746 -3.867 1 98.88 56 GLY B N 1
ATOM 1555 C CA . GLY B 1 56 ? 0.589 -7 -3.902 1 98.88 56 GLY B CA 1
ATOM 1556 C C . GLY B 1 56 ? -0.094 -6.742 -2.572 1 98.88 56 GLY B C 1
ATOM 1557 O O . GLY B 1 56 ? -1.213 -6.227 -2.531 1 98.88 56 GLY B O 1
ATOM 1558 N N . ASP B 1 57 ? 0.572 -7.137 -1.501 1 98.75 57 ASP B N 1
ATOM 1559 C CA . ASP B 1 57 ? 0.049 -6.867 -0.165 1 98.75 57 ASP B CA 1
ATOM 1560 C C . ASP B 1 57 ? -0.163 -5.367 0.048 1 98.75 57 ASP B C 1
ATOM 1562 O O . ASP B 1 57 ? -1.23 -4.945 0.49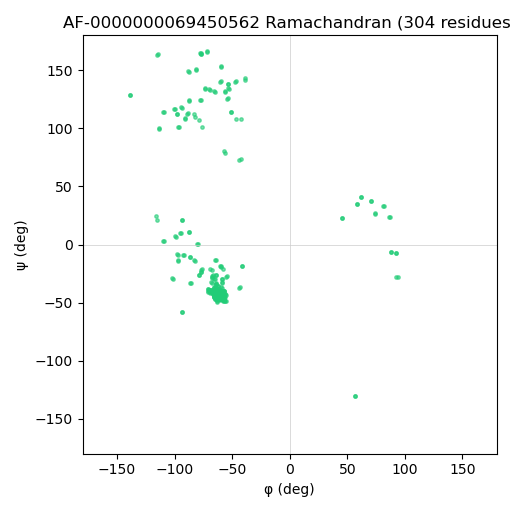8 1 98.75 57 ASP B O 1
ATOM 1566 N N . ALA B 1 58 ? 0.828 -4.629 -0.301 1 98.81 58 ALA B N 1
ATOM 1567 C CA . ALA B 1 58 ? 0.749 -3.18 -0.133 1 98.81 58 ALA B CA 1
ATOM 1568 C C . ALA B 1 58 ? -0.316 -2.578 -1.046 1 98.81 58 ALA B C 1
ATOM 1570 O O . ALA B 1 58 ? -1.023 -1.646 -0.655 1 98.81 58 ALA B O 1
ATOM 1571 N N . VAL B 1 59 ? -0.452 -3.086 -2.229 1 98.88 59 VAL B N 1
ATOM 1572 C CA . VAL B 1 59 ? -1.449 -2.6 -3.176 1 98.88 59 VAL B CA 1
ATOM 1573 C C . VAL B 1 59 ? -2.852 -2.869 -2.635 1 98.88 59 VAL B C 1
ATOM 1575 O O . VAL B 1 59 ? -3.717 -1.992 -2.67 1 98.88 59 VAL B O 1
ATOM 1578 N N . LEU B 1 60 ? -3.051 -4.055 -2.168 1 98.94 60 LEU B N 1
ATOM 1579 C CA . LEU B 1 60 ? -4.344 -4.406 -1.59 1 98.94 60 LEU B CA 1
ATOM 1580 C C . LEU B 1 60 ? -4.703 -3.459 -0.45 1 98.94 60 LEU B C 1
ATOM 1582 O O . LEU B 1 60 ? -5.805 -2.906 -0.422 1 98.94 60 LEU B O 1
ATOM 1586 N N . ARG B 1 61 ? -3.76 -3.264 0.408 1 98.81 61 ARG B N 1
ATOM 1587 C CA . ARG B 1 61 ? -3.994 -2.398 1.561 1 98.81 61 ARG B CA 1
ATOM 1588 C C . ARG B 1 61 ? -4.258 -0.962 1.123 1 98.81 61 ARG B C 1
ATOM 1590 O O . ARG B 1 61 ? -5.113 -0.28 1.691 1 98.81 61 ARG B O 1
ATOM 1597 N N . MET B 1 62 ? -3.508 -0.523 0.178 1 98.81 62 MET B N 1
ATOM 1598 C CA . MET B 1 62 ? -3.678 0.833 -0.335 1 98.81 62 MET B CA 1
ATOM 1599 C C . MET B 1 62 ? -5.078 1.026 -0.91 1 98.81 62 MET B C 1
ATOM 1601 O O . MET B 1 62 ? -5.746 2.014 -0.604 1 98.81 62 MET B O 1
ATOM 1605 N N . ILE B 1 63 ? -5.547 0.089 -1.661 1 98.81 63 ILE B N 1
ATOM 1606 C CA . ILE B 1 63 ? -6.844 0.224 -2.316 1 98.81 63 ILE B CA 1
ATOM 1607 C C . ILE B 1 63 ? -7.957 0.165 -1.272 1 98.81 63 ILE B C 1
ATOM 1609 O O . ILE B 1 63 ? -8.906 0.948 -1.326 1 98.81 63 ILE B O 1
ATOM 1613 N N . LEU B 1 64 ? -7.832 -0.719 -0.321 1 98.75 64 LEU B N 1
ATOM 1614 C CA . LEU B 1 64 ? -8.828 -0.789 0.74 1 98.75 64 LEU B CA 1
ATOM 1615 C C . LEU B 1 64 ? -8.852 0.5 1.555 1 98.75 64 LEU B C 1
ATOM 1617 O O . LEU B 1 64 ? -9.922 0.994 1.92 1 98.75 64 LEU B O 1
ATOM 1621 N N . ALA B 1 65 ? -7.668 1.029 1.836 1 98.5 65 ALA B N 1
ATOM 1622 C CA . ALA B 1 65 ? -7.586 2.293 2.562 1 98.5 65 ALA B CA 1
ATOM 1623 C C . ALA B 1 65 ? -8.195 3.432 1.753 1 98.5 65 ALA B C 1
ATOM 1625 O O . ALA B 1 65 ? -8.93 4.266 2.295 1 98.5 65 ALA B O 1
ATOM 1626 N N . LEU B 1 66 ? -7.891 3.455 0.467 1 98.25 66 LEU B N 1
ATOM 1627 C CA . LEU B 1 66 ? -8.453 4.461 -0.427 1 98.25 66 LEU B CA 1
ATOM 1628 C C . LEU B 1 66 ? -9.977 4.375 -0.457 1 98.25 66 LEU B C 1
ATOM 1630 O O . LEU B 1 66 ? -10.664 5.395 -0.352 1 98.25 66 LEU B O 1
ATOM 1634 N N . ASP B 1 67 ? -10.445 3.174 -0.593 1 98.06 67 ASP B N 1
ATOM 1635 C CA . ASP B 1 67 ? -11.891 2.979 -0.671 1 98.06 67 ASP B CA 1
ATOM 1636 C C . ASP B 1 67 ? -12.57 3.355 0.644 1 98.06 67 ASP B C 1
ATOM 1638 O O . ASP B 1 67 ? -13.672 3.914 0.644 1 98.06 67 ASP B O 1
ATOM 1642 N N . GLY B 1 68 ? -11.961 3.014 1.749 1 97.19 68 GLY B N 1
ATOM 1643 C CA . GLY B 1 68 ? -12.469 3.469 3.033 1 97.19 68 GLY B CA 1
ATOM 1644 C C . GLY B 1 68 ? -12.5 4.98 3.162 1 97.19 68 GLY B C 1
ATOM 1645 O O . GLY B 1 68 ? -13.477 5.547 3.66 1 97.19 68 GLY B O 1
ATOM 1646 N N . TYR B 1 69 ? -11.406 5.605 2.738 1 96.5 69 TYR B N 1
ATOM 1647 C CA . TYR B 1 69 ? -11.336 7.062 2.732 1 96.5 69 TYR B CA 1
ATOM 1648 C C . TYR B 1 69 ? -12.461 7.66 1.896 1 96.5 69 TYR B C 1
ATOM 1650 O O . TYR B 1 69 ? -13.148 8.586 2.338 1 96.5 69 TYR B O 1
ATOM 1658 N N . GLU B 1 70 ? -12.68 7.07 0.704 1 95.12 70 GLU B N 1
ATOM 1659 C CA . GLU B 1 70 ? -13.703 7.562 -0.216 1 95.12 70 GLU B CA 1
ATOM 1660 C C . GLU B 1 70 ? -15.102 7.32 0.335 1 95.12 70 GLU B C 1
ATOM 1662 O O . GLU B 1 70 ? -16.016 8.117 0.104 1 95.12 70 GLU B O 1
ATOM 1667 N N . ALA B 1 71 ? -15.227 6.262 1.05 1 95.62 71 ALA B N 1
ATOM 1668 C CA . ALA B 1 71 ? -16.516 5.926 1.651 1 95.62 71 ALA B CA 1
ATOM 1669 C C . ALA B 1 71 ? -16.75 6.734 2.924 1 95.62 71 ALA B C 1
ATOM 1671 O O . ALA B 1 71 ? -17.781 6.578 3.582 1 95.62 71 ALA B O 1
ATOM 1672 N N . ARG B 1 72 ? -15.836 7.598 3.311 1 93.69 72 ARG B N 1
ATOM 1673 C CA . ARG B 1 72 ? -15.898 8.461 4.484 1 93.69 72 ARG B CA 1
ATOM 1674 C C . ARG B 1 72 ? -16.047 7.645 5.762 1 93.69 72 ARG B C 1
ATOM 1676 O O . ARG B 1 72 ? -16.844 7.996 6.641 1 93.69 72 ARG B O 1
ATOM 1683 N N . LYS B 1 73 ? -15.398 6.496 5.73 1 94.62 73 LYS B N 1
ATOM 1684 C CA . LYS B 1 73 ? -15.367 5.676 6.941 1 94.62 73 LYS B CA 1
ATOM 1685 C C . LYS B 1 73 ? -14.188 6.062 7.832 1 94.62 73 LYS B C 1
ATOM 1687 O O . LYS B 1 73 ? -13.164 6.531 7.34 1 94.62 73 LYS B O 1
ATOM 1692 N N . GLY B 1 74 ? -14.367 5.898 9.148 1 93.19 74 GLY B N 1
ATOM 1693 C CA . GLY B 1 74 ? -13.312 6.219 10.094 1 93.19 74 GLY B CA 1
ATOM 1694 C C . GLY B 1 74 ? -12.164 5.227 10.07 1 93.19 74 GLY B C 1
ATOM 1695 O O . GLY B 1 74 ? -12.266 4.164 9.445 1 93.19 74 GLY B O 1
ATOM 1696 N N . ARG B 1 75 ? -11.07 5.609 10.68 1 95.06 75 ARG B N 1
ATOM 1697 C CA . ARG B 1 75 ? -9.859 4.797 10.703 1 95.06 75 ARG B CA 1
ATOM 1698 C C . ARG B 1 75 ? -10.125 3.434 11.336 1 95.06 75 ARG B C 1
ATOM 1700 O O . ARG B 1 75 ? -9.641 2.414 10.844 1 95.06 75 ARG B O 1
ATOM 1707 N N . GLU B 1 76 ? -10.898 3.434 12.367 1 95 76 GLU B N 1
ATOM 1708 C CA . GLU B 1 76 ? -11.156 2.186 13.078 1 95 76 GLU B CA 1
ATOM 1709 C C . GLU B 1 76 ? -11.891 1.187 12.188 1 95 76 GLU B C 1
ATOM 1711 O O . GLU B 1 76 ? -11.547 0.005 12.156 1 95 76 GLU B O 1
ATOM 1716 N N . PHE B 1 77 ? -12.867 1.698 11.57 1 96 77 PHE B N 1
ATOM 1717 C CA . PHE B 1 77 ? -13.625 0.83 10.672 1 96 77 PHE B CA 1
ATOM 1718 C C . PHE B 1 77 ? -12.742 0.339 9.531 1 96 77 PHE B C 1
ATOM 1720 O O . PHE B 1 77 ? -12.719 -0.855 9.219 1 96 77 PHE B O 1
ATOM 1727 N N . THR B 1 78 ? -12.047 1.224 8.891 1 97.44 78 THR B N 1
ATOM 1728 C CA . THR B 1 78 ? -11.148 0.862 7.801 1 97.44 78 THR B CA 1
ATOM 1729 C C . THR B 1 78 ? -10.109 -0.148 8.266 1 97.44 78 THR B C 1
ATOM 1731 O O . THR B 1 78 ? -9.828 -1.126 7.574 1 97.44 78 THR B O 1
ATOM 1734 N N . ASN B 1 79 ? -9.625 0.053 9.469 1 97.69 79 ASN B N 1
ATOM 1735 C CA . ASN B 1 79 ? -8.656 -0.891 10.008 1 97.69 79 ASN B CA 1
ATOM 1736 C C . ASN B 1 79 ? -9.273 -2.271 10.211 1 97.69 79 ASN B C 1
ATOM 1738 O O . ASN B 1 79 ? -8.602 -3.289 10.031 1 97.69 79 ASN B O 1
ATOM 1742 N N . SER B 1 80 ? -10.484 -2.256 10.617 1 97.88 80 SER B N 1
ATOM 1743 C CA . SER B 1 80 ? -11.156 -3.537 10.789 1 97.88 80 SER B CA 1
ATOM 1744 C C . SER B 1 80 ? -11.281 -4.281 9.469 1 97.88 80 SER B C 1
ATOM 1746 O O . SER B 1 80 ? -11.117 -5.504 9.422 1 97.88 80 SER B O 1
ATOM 1748 N N . ILE B 1 81 ? -11.57 -3.584 8.414 1 98.06 81 ILE B N 1
ATOM 1749 C CA . ILE B 1 81 ? -11.656 -4.18 7.09 1 98.06 81 ILE B CA 1
ATOM 1750 C C . ILE B 1 81 ? -10.281 -4.676 6.656 1 98.06 81 ILE B C 1
ATOM 1752 O O . ILE B 1 81 ? -10.141 -5.801 6.164 1 98.06 81 ILE B O 1
ATOM 1756 N N . LEU B 1 82 ? -9.258 -3.852 6.859 1 98.31 82 LEU B N 1
ATOM 1757 C CA . LEU B 1 82 ? -7.891 -4.234 6.531 1 98.31 82 LEU B CA 1
ATOM 1758 C C . LEU B 1 82 ? -7.48 -5.496 7.285 1 98.31 82 LEU B C 1
ATOM 1760 O O . LEU B 1 82 ? -6.926 -6.426 6.695 1 98.31 82 LEU B O 1
ATOM 1764 N N . SER B 1 83 ? -7.82 -5.527 8.531 1 97.62 83 SER B N 1
ATOM 1765 C CA . SER B 1 83 ? -7.449 -6.648 9.383 1 97.62 83 SER B CA 1
ATOM 1766 C C . SER B 1 83 ? -8.109 -7.941 8.914 1 97.62 83 SER B C 1
ATOM 1768 O O . SER B 1 83 ? -7.535 -9.023 9.07 1 97.62 83 SER B O 1
ATOM 1770 N N . THR B 1 84 ? -9.203 -7.816 8.266 1 97.25 84 THR B N 1
ATOM 1771 C CA . THR B 1 84 ? -9.93 -8.992 7.793 1 97.25 84 THR B CA 1
ATOM 1772 C C . THR B 1 84 ? -9.523 -9.336 6.363 1 97.25 84 THR B C 1
ATOM 1774 O O . THR B 1 84 ? -8.898 -10.375 6.125 1 97.25 84 THR B O 1
ATOM 1777 N N . LYS B 1 85 ? -9.703 -8.422 5.492 1 98.06 85 LYS B N 1
ATOM 1778 C CA . LYS B 1 85 ? -9.578 -8.711 4.066 1 98.06 85 LYS B CA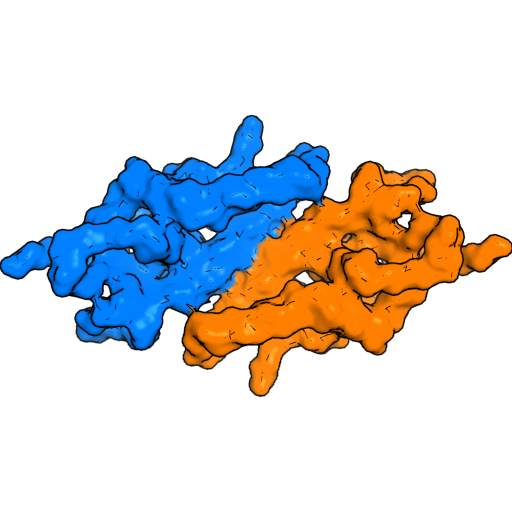 1
ATOM 1779 C C . LYS B 1 85 ? -8.109 -8.797 3.652 1 98.06 85 LYS B C 1
ATOM 1781 O O . LYS B 1 85 ? -7.785 -9.398 2.627 1 98.06 85 LYS B O 1
ATOM 1786 N N . ALA B 1 86 ? -7.246 -8.164 4.406 1 98.25 86 ALA B N 1
ATOM 1787 C CA . ALA B 1 86 ? -5.824 -8.219 4.074 1 98.25 86 ALA B CA 1
ATOM 1788 C C . ALA B 1 86 ? -5.102 -9.258 4.926 1 98.25 86 ALA B C 1
ATOM 1790 O O . ALA B 1 86 ? -3.871 -9.344 4.895 1 98.25 86 ALA B O 1
ATOM 1791 N N . GLY B 1 87 ? -5.859 -10.008 5.688 1 98.19 87 GLY B N 1
ATOM 1792 C CA . GLY B 1 87 ? -5.277 -11.094 6.461 1 98.19 87 GLY B CA 1
ATOM 1793 C C . GLY B 1 87 ? -5.059 -12.352 5.645 1 98.19 87 GLY B C 1
ATOM 1794 O O . GLY B 1 87 ? -5.848 -12.664 4.746 1 98.19 87 GLY B O 1
ATOM 1795 N N . ASN B 1 88 ? -4.086 -13.086 6.027 1 97.88 88 ASN B N 1
ATOM 1796 C CA . ASN B 1 88 ? -3.678 -14.266 5.266 1 97.88 88 ASN B CA 1
ATOM 1797 C C . ASN B 1 88 ? -4.809 -15.281 5.156 1 97.88 88 ASN B C 1
ATOM 1799 O O . ASN B 1 88 ? -5.016 -15.875 4.098 1 97.88 88 ASN B O 1
ATOM 1803 N N . THR B 1 89 ? -5.488 -15.453 6.211 1 97.75 89 THR B N 1
ATOM 1804 C CA . THR B 1 89 ? -6.555 -16.453 6.211 1 97.75 89 THR B CA 1
ATOM 1805 C C . THR B 1 89 ? -7.633 -16.094 5.195 1 97.75 89 THR B C 1
ATOM 1807 O O . THR B 1 89 ? -8.047 -16.938 4.398 1 97.75 89 THR B O 1
ATOM 1810 N N . TYR B 1 90 ? -8.039 -14.852 5.211 1 98.25 90 TYR B N 1
ATOM 1811 C CA . TYR B 1 90 ? -9.078 -14.391 4.297 1 98.25 90 TYR B CA 1
ATOM 1812 C C . TYR B 1 90 ? -8.586 -14.438 2.854 1 98.25 90 TYR B C 1
ATOM 1814 O O . TYR B 1 90 ? -9.297 -14.898 1.961 1 98.25 90 TYR B O 1
ATOM 1822 N N . ILE B 1 91 ? -7.402 -14.055 2.658 1 98.81 91 ILE B N 1
ATOM 1823 C CA . ILE B 1 91 ? -6.812 -14.008 1.324 1 98.81 91 ILE B CA 1
ATOM 1824 C C . ILE B 1 91 ? -6.676 -15.422 0.77 1 98.81 91 ILE B C 1
ATOM 1826 O O . ILE B 1 91 ? -7.004 -15.672 -0.393 1 98.81 91 ILE B O 1
ATOM 1830 N N . ALA B 1 92 ? -6.203 -16.312 1.615 1 98.69 92 ALA B N 1
ATOM 1831 C CA . ALA B 1 92 ? -6.059 -17.703 1.188 1 98.69 92 ALA B CA 1
ATOM 1832 C C . ALA B 1 92 ? -7.41 -18.297 0.798 1 98.69 92 ALA B C 1
ATOM 1834 O O . ALA B 1 92 ? -7.527 -18.969 -0.234 1 98.69 92 ALA B O 1
ATOM 1835 N N . GLN B 1 93 ? -8.398 -18.047 1.569 1 98.56 93 GLN B N 1
ATOM 1836 C CA . GLN B 1 93 ? -9.734 -18.562 1.288 1 98.56 93 GLN B CA 1
ATOM 1837 C C . GLN B 1 93 ? -10.281 -17.984 -0.01 1 98.56 93 GLN B C 1
ATOM 1839 O O . GLN B 1 93 ? -10.922 -18.688 -0.791 1 98.56 93 GLN B O 1
ATOM 1844 N N . ALA B 1 94 ? -10.086 -16.719 -0.218 1 98.62 94 ALA B N 1
ATOM 1845 C CA . ALA B 1 94 ? -10.508 -16.062 -1.454 1 98.62 94 ALA B CA 1
ATOM 1846 C C . ALA B 1 94 ? -9.906 -16.766 -2.674 1 98.62 94 ALA B C 1
ATOM 1848 O O . ALA B 1 94 ? -10.609 -17.016 -3.662 1 98.62 94 ALA B O 1
ATOM 1849 N N . GLY B 1 95 ? -8.586 -17.016 -2.629 1 98.62 95 GLY B N 1
ATOM 1850 C CA . GLY B 1 95 ? -7.934 -17.719 -3.717 1 98.62 95 GLY B CA 1
ATOM 1851 C C . GLY B 1 95 ? -8.516 -19.109 -3.961 1 98.62 95 GLY B C 1
ATOM 1852 O O . GLY B 1 95 ? -8.75 -19.484 -5.105 1 98.62 95 GLY B O 1
ATOM 1853 N N . ARG B 1 96 ? -8.758 -19.828 -2.889 1 98.19 96 ARG B N 1
ATOM 1854 C CA . ARG B 1 96 ? -9.297 -21.172 -3.004 1 98.19 96 ARG B CA 1
ATOM 1855 C C . ARG B 1 96 ? -10.719 -21.156 -3.562 1 98.19 96 ARG B C 1
ATOM 1857 O O . ARG B 1 96 ? -11.086 -22 -4.371 1 98.19 96 ARG B O 1
ATOM 1864 N N . ASN B 1 97 ? -11.492 -20.172 -3.119 1 98.25 97 ASN B N 1
ATOM 1865 C CA . ASN B 1 97 ? -12.852 -20.031 -3.621 1 98.25 97 ASN B CA 1
ATOM 1866 C C . ASN B 1 97 ? -12.875 -19.844 -5.137 1 98.25 97 ASN B C 1
ATOM 1868 O O . ASN B 1 97 ? -13.812 -20.281 -5.805 1 98.25 97 ASN B O 1
ATOM 1872 N N . LEU B 1 98 ? -11.844 -19.266 -5.664 1 98.06 98 LEU B N 1
ATOM 1873 C CA . LEU B 1 98 ? -11.781 -18.969 -7.094 1 98.06 98 LEU B CA 1
ATOM 1874 C C . LEU B 1 98 ? -11.109 -20.109 -7.852 1 98.06 98 LEU B C 1
ATOM 1876 O O . LEU B 1 98 ? -11.016 -20.078 -9.078 1 98.06 98 LEU B O 1
ATOM 1880 N N . GLY B 1 99 ? -10.531 -21.078 -7.102 1 97.38 99 GLY B N 1
ATOM 1881 C CA . GLY B 1 99 ? -9.891 -22.234 -7.707 1 97.38 99 GLY B CA 1
ATOM 1882 C C . GLY B 1 99 ? -8.438 -21.984 -8.07 1 97.38 99 GLY B C 1
ATOM 1883 O O . GLY B 1 99 ? -7.875 -22.703 -8.898 1 97.38 99 GLY B O 1
ATOM 1884 N N . LEU B 1 100 ? -7.855 -21.047 -7.406 1 97.94 100 LEU B N 1
ATOM 1885 C CA . LEU B 1 100 ? -6.488 -20.672 -7.762 1 97.94 100 LEU B CA 1
ATOM 1886 C C . LEU B 1 100 ? -5.496 -21.703 -7.238 1 97.94 100 LEU B C 1
ATOM 1888 O O . LEU B 1 100 ? -4.348 -21.75 -7.68 1 97.94 100 LEU B O 1
ATOM 1892 N N . ASP B 1 101 ? -5.887 -22.484 -6.227 1 95.88 101 ASP B N 1
ATOM 1893 C CA . ASP B 1 101 ? -5.02 -23.5 -5.645 1 95.88 101 ASP B CA 1
ATOM 1894 C C . ASP B 1 101 ? -4.594 -24.531 -6.695 1 95.88 101 ASP B C 1
ATOM 1896 O O . ASP B 1 101 ? -3.537 -25.141 -6.57 1 95.88 101 ASP B O 1
ATOM 1900 N N . LYS B 1 102 ? -5.336 -24.641 -7.828 1 94.38 102 LYS B N 1
ATOM 1901 C CA . LYS B 1 102 ? -5.02 -25.578 -8.906 1 94.38 102 LYS B CA 1
ATOM 1902 C C . LYS B 1 102 ? -3.965 -25 -9.844 1 94.38 102 LYS B C 1
ATOM 1904 O O . LYS B 1 102 ? -3.391 -25.719 -10.664 1 94.38 102 LYS B O 1
ATOM 1909 N N . LEU B 1 103 ? -3.727 -23.703 -9.719 1 95.88 103 LEU B N 1
ATOM 1910 C CA . LEU B 1 103 ? -2.828 -23.016 -10.648 1 95.88 103 LEU B CA 1
ATOM 1911 C C . LEU B 1 103 ? -1.464 -22.781 -10.008 1 95.88 103 LEU B C 1
ATOM 1913 O O . LEU B 1 103 ? -0.453 -22.703 -10.703 1 95.88 103 LEU B O 1
ATOM 1917 N N . VAL B 1 104 ? -1.406 -22.641 -8.641 1 95.75 104 VAL B N 1
ATOM 1918 C CA . VAL B 1 104 ? -0.167 -22.328 -7.938 1 95.75 104 VAL B CA 1
ATOM 1919 C C . VAL B 1 104 ? 0.818 -23.484 -8.086 1 95.75 104 VAL B C 1
ATOM 1921 O O . VAL B 1 104 ? 0.443 -24.656 -7.938 1 95.75 104 VAL B O 1
ATOM 1924 N N . ILE B 1 105 ? 1.995 -23.109 -8.43 1 92.56 105 ILE B N 1
ATOM 1925 C CA . ILE B 1 105 ? 3.031 -24.109 -8.656 1 92.56 105 ILE B CA 1
ATOM 1926 C C . ILE B 1 105 ? 3.904 -24.234 -7.406 1 92.56 105 ILE B C 1
ATOM 1928 O O . ILE B 1 105 ? 4.621 -23.297 -7.047 1 92.56 105 ILE B O 1
ATOM 1932 N N . VAL B 1 106 ? 3.814 -25.406 -6.746 1 91.75 106 VAL B N 1
ATOM 1933 C CA . VAL B 1 106 ? 4.57 -25.672 -5.523 1 91.75 106 VAL B CA 1
ATOM 1934 C C . VAL B 1 106 ? 5.574 -26.797 -5.766 1 91.75 106 VAL B C 1
ATOM 1936 O O . VAL B 1 106 ? 5.535 -27.453 -6.809 1 91.75 106 VAL B O 1
ATOM 1939 N N . ASN B 1 107 ? 6.516 -26.844 -4.84 1 83.38 107 ASN B N 1
ATOM 1940 C CA . ASN B 1 107 ? 7.465 -27.938 -4.906 1 83.38 107 ASN B CA 1
ATOM 1941 C C . ASN B 1 107 ? 6.758 -29.297 -4.895 1 83.38 107 ASN B C 1
ATOM 1943 O O . ASN B 1 107 ? 5.859 -29.516 -4.082 1 83.38 107 ASN B O 1
ATOM 1947 N N . PRO B 1 108 ? 7.105 -30.172 -5.781 1 78.62 108 PRO B N 1
ATOM 1948 C CA . PRO B 1 108 ? 6.461 -31.484 -5.883 1 78.62 108 PRO B CA 1
ATOM 1949 C C . PRO B 1 108 ? 6.492 -32.25 -4.566 1 78.62 108 PRO B C 1
ATOM 1951 O O . PRO B 1 108 ? 5.633 -33.125 -4.328 1 78.62 108 PRO B O 1
ATOM 1954 N N . ALA B 1 109 ? 7.508 -31.969 -3.723 1 78.88 109 ALA B N 1
ATOM 1955 C CA . ALA B 1 109 ? 7.625 -32.688 -2.457 1 78.88 109 ALA B CA 1
ATOM 1956 C C . ALA B 1 109 ? 6.445 -32.375 -1.538 1 78.88 109 ALA B C 1
ATOM 1958 O O . ALA B 1 109 ? 6.168 -33.125 -0.603 1 78.88 109 ALA B O 1
ATOM 1959 N N . GLN B 1 110 ? 5.633 -31.312 -1.86 1 77.44 110 GLN B N 1
ATOM 1960 C CA . GLN B 1 110 ? 4.504 -30.906 -1.029 1 77.44 110 GLN B CA 1
ATOM 1961 C C . GLN B 1 110 ? 3.211 -31.562 -1.506 1 77.44 110 GLN B C 1
ATOM 1963 O O . GLN B 1 110 ? 2.123 -31.203 -1.05 1 77.44 110 GLN B O 1
ATOM 1968 N N . ALA B 1 111 ? 3.281 -32.656 -2.242 1 73.19 111 ALA B N 1
ATOM 1969 C CA . ALA B 1 111 ? 2.182 -33.469 -2.752 1 73.19 111 ALA B CA 1
ATOM 1970 C C . ALA B 1 111 ? 1.087 -32.594 -3.357 1 73.19 111 ALA B C 1
ATOM 1972 O O . ALA B 1 111 ? -0.103 -32.875 -3.18 1 73.19 111 ALA B O 1
ATOM 1973 N N . GLY B 1 112 ? 1.359 -31.453 -3.748 1 74.31 112 GLY B N 1
ATOM 1974 C CA . GLY B 1 112 ? 0.445 -30.609 -4.512 1 74.31 112 GLY B CA 1
ATOM 1975 C C . GLY B 1 112 ? -0.464 -29.766 -3.639 1 74.31 112 GLY B C 1
ATOM 1976 O O . GLY B 1 112 ? -1.295 -29.016 -4.145 1 74.31 112 GLY B O 1
ATOM 1977 N N . MET B 1 113 ? -0.425 -29.969 -2.352 1 88.06 113 MET B N 1
ATOM 1978 C CA . MET B 1 113 ? -1.25 -29.156 -1.463 1 88.06 113 MET B CA 1
ATOM 1979 C C . MET B 1 113 ? -0.634 -27.781 -1.26 1 88.06 113 MET B C 1
ATOM 1981 O O . MET B 1 113 ? 0.546 -27.672 -0.926 1 88.06 113 MET B O 1
ATOM 1985 N N . VAL B 1 114 ? -1.459 -26.828 -1.575 1 94.5 114 VAL B N 1
ATOM 1986 C CA . VAL B 1 114 ? -0.987 -25.453 -1.383 1 94.5 114 VAL B CA 1
ATOM 1987 C C . VAL B 1 114 ? -1.303 -25 0.039 1 94.5 114 VAL B C 1
ATOM 1989 O O . VAL B 1 114 ? -2.471 -24.859 0.407 1 94.5 114 VAL B O 1
ATOM 1992 N N . ALA B 1 115 ? -0.238 -24.797 0.824 1 95.06 115 ALA B N 1
ATOM 1993 C CA . ALA B 1 115 ? -0.425 -24.297 2.186 1 95.06 115 ALA B CA 1
ATOM 1994 C C . ALA B 1 115 ? -1.121 -22.938 2.182 1 95.06 115 ALA B C 1
ATOM 1996 O O . ALA B 1 115 ? -1.016 -22.188 1.214 1 95.06 115 ALA B O 1
ATOM 1997 N N . ASP B 1 116 ? -1.84 -22.672 3.293 1 96.44 116 ASP B N 1
ATOM 1998 C CA . ASP B 1 116 ? -2.59 -21.422 3.391 1 96.44 116 ASP B CA 1
ATOM 1999 C C . ASP B 1 116 ? -1.68 -20.219 3.178 1 96.44 116 ASP B C 1
ATOM 2001 O O . ASP B 1 116 ? -2.037 -19.281 2.461 1 96.44 116 ASP B O 1
ATOM 2005 N N . LYS B 1 117 ? -0.545 -20.25 3.773 1 97 117 LYS B N 1
ATOM 2006 C CA . LYS B 1 117 ? 0.381 -19.125 3.641 1 97 117 LYS B CA 1
ATOM 2007 C C . LYS B 1 117 ? 0.835 -18.953 2.195 1 97 117 LYS B C 1
ATOM 2009 O O . LYS B 1 117 ? 0.974 -17.828 1.71 1 97 117 LYS B O 1
ATOM 2014 N N . VAL B 1 118 ? 1.103 -20.016 1.535 1 96.62 118 VAL B N 1
ATOM 2015 C CA . VAL B 1 118 ? 1.521 -19.984 0.137 1 96.62 118 VAL B CA 1
ATOM 2016 C C . VAL B 1 118 ? 0.374 -19.484 -0.735 1 96.62 118 VAL B C 1
ATOM 2018 O O . VAL B 1 118 ? 0.585 -18.672 -1.643 1 96.62 118 VAL B O 1
ATOM 2021 N N . MET B 1 119 ? -0.837 -19.953 -0.442 1 98.12 119 MET B N 1
ATOM 2022 C CA . MET B 1 119 ? -2.014 -19.5 -1.184 1 98.12 119 MET B CA 1
ATOM 2023 C C . MET B 1 119 ? -2.209 -18 -1.042 1 98.12 119 MET B C 1
ATOM 2025 O O . MET B 1 119 ? -2.439 -17.297 -2.031 1 98.12 119 MET B O 1
ATOM 2029 N N . ALA B 1 120 ? -2.123 -17.531 0.198 1 98.75 120 ALA B N 1
ATOM 2030 C CA . ALA B 1 120 ? -2.264 -16.094 0.448 1 98.75 120 ALA B CA 1
ATOM 2031 C C . ALA B 1 120 ? -1.215 -15.297 -0.321 1 98.75 120 ALA B C 1
ATOM 2033 O O . ALA B 1 120 ? -1.535 -14.297 -0.967 1 98.75 120 ALA B O 1
ATOM 2034 N N . SER B 1 121 ? -0.017 -15.797 -0.309 1 98.25 121 SER B N 1
ATOM 2035 C CA . SER B 1 121 ? 1.069 -15.117 -1.011 1 98.25 121 SER B CA 1
ATOM 2036 C C . SER B 1 121 ? 0.835 -15.109 -2.518 1 98.25 121 SER B C 1
ATOM 2038 O O . SER B 1 121 ? 1.135 -14.125 -3.193 1 98.25 121 SER B O 1
ATOM 2040 N N . ALA B 1 122 ? 0.37 -16.188 -3 1 98.19 122 ALA B N 1
ATOM 2041 C CA . ALA B 1 122 ? 0.096 -16.266 -4.434 1 98.19 122 ALA B CA 1
ATOM 2042 C C . ALA B 1 122 ? -0.972 -15.25 -4.836 1 98.19 122 ALA B C 1
ATOM 2044 O O . ALA B 1 122 ? -0.836 -14.57 -5.855 1 98.19 122 ALA B O 1
ATOM 2045 N N . VAL B 1 123 ? -2.014 -15.133 -4.02 1 98.88 123 VAL B N 1
ATOM 2046 C CA . VAL B 1 123 ? -3.076 -14.172 -4.297 1 98.88 123 VAL B CA 1
ATOM 2047 C C . VAL B 1 123 ? -2.516 -12.758 -4.254 1 98.88 123 VAL B C 1
ATOM 2049 O O . VAL B 1 123 ? -2.783 -11.945 -5.145 1 98.88 123 VAL B O 1
ATOM 2052 N N . GLU B 1 124 ? -1.745 -12.492 -3.236 1 98.94 124 GLU B N 1
ATOM 2053 C CA . GLU B 1 124 ? -1.11 -11.18 -3.143 1 98.94 124 GLU B CA 1
ATOM 2054 C C . GLU B 1 124 ? -0.226 -10.906 -4.355 1 98.94 124 GLU B C 1
ATOM 2056 O O . GLU B 1 124 ? -0.265 -9.812 -4.926 1 98.94 124 GLU B O 1
ATOM 2061 N N . ALA B 1 125 ? 0.501 -11.914 -4.746 1 98.56 125 ALA B N 1
ATOM 2062 C CA . ALA B 1 125 ? 1.383 -11.766 -5.902 1 98.56 125 ALA B CA 1
ATOM 2063 C C . ALA B 1 125 ? 0.582 -11.516 -7.176 1 98.56 125 ALA B C 1
ATOM 2065 O O . ALA B 1 125 ? 1.01 -10.75 -8.039 1 98.56 125 ALA B O 1
ATOM 2066 N N . ILE B 1 126 ? -0.544 -12.141 -7.32 1 98.81 126 ILE B N 1
ATOM 2067 C CA . ILE B 1 126 ? -1.415 -11.914 -8.469 1 98.81 126 ILE B CA 1
ATOM 2068 C C . ILE B 1 126 ? -1.868 -10.453 -8.484 1 98.81 126 ILE B C 1
ATOM 2070 O O . ILE B 1 126 ? -1.842 -9.805 -9.531 1 98.81 126 ILE B O 1
ATOM 2074 N N . ILE B 1 127 ? -2.221 -9.953 -7.34 1 98.94 127 ILE B N 1
ATOM 2075 C CA . ILE B 1 127 ? -2.602 -8.547 -7.215 1 98.94 127 ILE B CA 1
ATOM 2076 C C . ILE B 1 127 ? -1.434 -7.656 -7.629 1 98.94 127 ILE B C 1
ATOM 2078 O O . ILE B 1 127 ? -1.605 -6.727 -8.422 1 98.94 127 ILE B O 1
ATOM 2082 N N . GLY B 1 128 ? -0.256 -7.961 -7.129 1 98.81 128 GLY B N 1
ATOM 2083 C CA . GLY B 1 128 ? 0.936 -7.219 -7.512 1 98.81 128 GLY B CA 1
ATOM 2084 C C . GLY B 1 128 ? 1.231 -7.289 -9 1 98.81 128 GLY B C 1
ATOM 2085 O O . GLY B 1 128 ? 1.61 -6.289 -9.609 1 98.81 128 GLY B O 1
ATOM 2086 N N . ALA B 1 129 ? 1.041 -8.422 -9.602 1 98.62 129 ALA B N 1
ATOM 2087 C CA . ALA B 1 129 ? 1.274 -8.625 -11.031 1 98.62 129 ALA B CA 1
ATOM 2088 C C . ALA B 1 129 ? 0.338 -7.75 -11.867 1 98.62 129 ALA B C 1
ATOM 2090 O O . ALA B 1 129 ? 0.769 -7.109 -12.828 1 98.62 129 ALA B O 1
ATOM 2091 N N . VAL B 1 130 ? -0.913 -7.73 -11.492 1 98.81 130 VAL B N 1
ATOM 2092 C CA . VAL B 1 130 ? -1.89 -6.93 -12.227 1 98.81 130 VAL B CA 1
ATOM 2093 C C . VAL B 1 130 ? -1.527 -5.449 -12.117 1 98.81 130 VAL B C 1
ATOM 2095 O O . VAL B 1 130 ? -1.545 -4.73 -13.117 1 98.81 130 VAL B O 1
ATOM 2098 N N . PHE B 1 131 ? -1.194 -5.051 -10.938 1 98.81 131 PHE B N 1
ATOM 2099 C CA . PHE B 1 131 ? -0.841 -3.656 -10.703 1 98.81 131 PHE B CA 1
ATOM 2100 C C . PHE B 1 131 ? 0.354 -3.25 -11.555 1 98.81 131 PHE B C 1
ATOM 2102 O O . PHE B 1 131 ? 0.314 -2.227 -12.242 1 98.81 131 PHE B O 1
ATOM 2109 N N . MET B 1 132 ? 1.355 -4.062 -11.578 1 98 132 MET B N 1
ATOM 2110 C CA . MET B 1 132 ? 2.564 -3.754 -12.336 1 98 132 MET B CA 1
ATOM 2111 C C . MET B 1 132 ? 2.305 -3.85 -13.836 1 98 132 MET B C 1
ATOM 2113 O O . MET B 1 132 ? 2.803 -3.029 -14.609 1 98 132 MET B O 1
ATOM 2117 N N . ASP B 1 133 ? 1.534 -4.797 -14.25 1 98.25 133 ASP B N 1
ATOM 2118 C CA . ASP B 1 133 ? 1.231 -5.004 -15.664 1 98.25 133 ASP B CA 1
ATOM 2119 C C . ASP B 1 133 ? 0.399 -3.852 -16.219 1 98.25 133 ASP B C 1
ATOM 2121 O O . ASP B 1 133 ? 0.506 -3.518 -17.406 1 98.25 133 ASP B O 1
ATOM 2125 N N . SER B 1 134 ? -0.367 -3.234 -15.359 1 97.94 134 SER B N 1
ATOM 2126 C CA . SER B 1 134 ? -1.242 -2.141 -15.773 1 97.94 134 SER B CA 1
ATOM 2127 C C . SER B 1 134 ? -0.575 -0.787 -15.555 1 97.94 134 SER B C 1
ATOM 2129 O O . SER B 1 134 ? -1.243 0.25 -15.57 1 97.94 134 SER B O 1
ATOM 2131 N N . ASP B 1 135 ? 0.713 -0.762 -15.242 1 96.06 135 ASP B N 1
ATOM 2132 C CA . ASP B 1 135 ? 1.494 0.448 -15 1 96.06 135 ASP B CA 1
ATOM 2133 C C . ASP B 1 135 ? 0.948 1.232 -13.812 1 96.06 135 ASP B C 1
ATOM 2135 O O . ASP B 1 135 ? 0.786 2.451 -13.891 1 96.06 135 ASP B O 1
ATOM 2139 N N . GLY B 1 136 ? 0.604 0.485 -12.852 1 96.81 136 GLY B N 1
ATOM 2140 C CA . GLY B 1 136 ? 0.198 1.085 -11.594 1 96.81 136 GLY B CA 1
ATOM 2141 C C . GLY B 1 136 ? -1.241 1.563 -11.594 1 96.81 136 GLY B C 1
ATOM 2142 O O . GLY B 1 136 ? -1.576 2.543 -10.922 1 96.81 136 GLY B O 1
ATOM 2143 N N . SER B 1 137 ? -2.133 0.927 -12.273 1 96.88 137 SER B N 1
ATOM 2144 C CA . SER B 1 137 ? -3.521 1.357 -12.398 1 96.88 137 SER B CA 1
ATOM 2145 C C . SER B 1 137 ? -4.391 0.738 -11.305 1 96.88 137 SER B C 1
ATOM 2147 O O . SER B 1 137 ? -4.715 -0.449 -11.367 1 96.88 137 SER B O 1
ATOM 2149 N N . VAL B 1 138 ? -4.801 1.567 -10.367 1 97.5 138 VAL B N 1
ATOM 2150 C CA . VAL B 1 138 ? -5.719 1.139 -9.312 1 97.5 138 VAL B CA 1
ATOM 2151 C C . VAL B 1 138 ? -7.02 0.636 -9.938 1 97.5 138 VAL B C 1
ATOM 2153 O O . VAL B 1 138 ? -7.574 -0.373 -9.492 1 97.5 138 VAL B O 1
ATOM 2156 N N . GLU B 1 139 ? -7.422 1.279 -10.969 1 97.5 139 GLU B N 1
ATOM 2157 C CA . GLU B 1 139 ? -8.68 0.966 -11.641 1 97.5 139 GLU B CA 1
ATOM 2158 C C . GLU B 1 139 ? -8.625 -0.41 -12.305 1 97.5 139 GLU B C 1
ATOM 2160 O O . GLU B 1 139 ? -9.656 -1.057 -12.484 1 97.5 139 GLU B O 1
ATOM 2165 N N . SER B 1 140 ? -7.465 -0.864 -12.656 1 98.19 140 SER B N 1
ATOM 2166 C CA . SER B 1 140 ? -7.305 -2.191 -13.242 1 98.19 140 SER B CA 1
ATOM 2167 C C . SER B 1 140 ? -7.336 -3.275 -12.172 1 98.19 140 SER B C 1
ATOM 2169 O O . SER B 1 140 ? -7.73 -4.41 -12.438 1 98.19 140 SER B O 1
ATOM 2171 N N . VAL B 1 141 ? -6.949 -2.895 -10.93 1 98.75 141 VAL B N 1
ATOM 2172 C CA . VAL B 1 141 ? -6.836 -3.875 -9.852 1 98.75 141 VAL B CA 1
ATOM 2173 C C . VAL B 1 141 ? -8.195 -4.066 -9.18 1 98.75 141 VAL B C 1
ATOM 2175 O O . VAL B 1 141 ? -8.531 -5.172 -8.75 1 98.75 141 VAL B O 1
ATOM 2178 N N . ARG B 1 142 ? -8.984 -3.043 -9.102 1 98.62 142 ARG B N 1
ATOM 2179 C CA . ARG B 1 142 ? -10.227 -3.055 -8.344 1 98.62 142 ARG B CA 1
ATOM 2180 C C . ARG B 1 142 ? -11.148 -4.176 -8.812 1 98.62 142 ARG B C 1
ATOM 2182 O O . ARG B 1 142 ? -11.688 -4.93 -8 1 98.62 142 ARG B O 1
ATOM 2189 N N . PRO B 1 143 ? -11.336 -4.367 -10.172 1 98.75 143 PRO B N 1
ATOM 2190 C CA . PRO B 1 143 ? -12.203 -5.473 -10.594 1 98.75 143 PRO B CA 1
ATOM 2191 C C . PRO B 1 143 ? -11.648 -6.84 -10.195 1 98.75 143 PRO B C 1
ATOM 2193 O O . PRO B 1 143 ? -12.414 -7.766 -9.914 1 98.75 143 PRO B O 1
ATOM 2196 N N . VAL B 1 144 ? -10.375 -6.984 -10.195 1 98.88 144 VAL B N 1
ATOM 2197 C CA . VAL B 1 144 ? -9.742 -8.234 -9.781 1 98.88 144 VAL B CA 1
ATOM 2198 C C . VAL B 1 144 ? -10.023 -8.492 -8.305 1 98.88 144 VAL B C 1
ATOM 2200 O O . VAL B 1 144 ? -10.352 -9.609 -7.914 1 98.88 144 VAL B O 1
ATOM 2203 N N . LEU B 1 145 ? -9.898 -7.445 -7.465 1 98.88 145 LEU B N 1
ATOM 2204 C CA . LEU B 1 145 ? -10.203 -7.578 -6.047 1 98.88 145 LEU B CA 1
ATOM 2205 C C . LEU B 1 145 ? -11.656 -7.98 -5.84 1 98.88 145 LEU B C 1
ATOM 2207 O O . LEU B 1 145 ? -11.969 -8.789 -4.957 1 98.88 145 LEU B O 1
ATOM 2211 N N . ALA B 1 146 ? -12.516 -7.406 -6.641 1 98.62 146 ALA B N 1
ATOM 2212 C CA . ALA B 1 146 ? -13.93 -7.75 -6.555 1 98.62 146 ALA B CA 1
ATOM 2213 C C . ALA B 1 146 ? -14.156 -9.227 -6.871 1 98.62 146 ALA B C 1
ATOM 2215 O O . ALA B 1 146 ? -14.906 -9.914 -6.168 1 98.62 146 ALA B O 1
ATOM 2216 N N . THR B 1 147 ? -13.531 -9.688 -7.934 1 98.69 147 THR B N 1
ATOM 2217 C CA . THR B 1 147 ? -13.625 -11.086 -8.328 1 98.69 147 THR B CA 1
ATOM 2218 C C . THR B 1 147 ? -13.133 -12 -7.207 1 98.69 147 THR B C 1
ATOM 2220 O O . THR B 1 147 ? -13.703 -13.07 -6.977 1 98.69 147 THR B O 1
ATOM 2223 N N . LEU B 1 148 ? -12.156 -11.555 -6.43 1 98.62 148 LEU B N 1
ATOM 2224 C CA . LEU B 1 148 ? -11.547 -12.328 -5.352 1 98.62 148 LEU B CA 1
ATOM 2225 C C . LEU B 1 148 ? -12.328 -12.156 -4.055 1 98.62 148 LEU B C 1
ATOM 2227 O O . LEU B 1 148 ? -12.07 -12.859 -3.07 1 98.62 148 LEU B O 1
ATOM 2231 N N . GLY B 1 149 ? -13.242 -11.227 -4.035 1 98 149 GLY B N 1
ATOM 2232 C CA . GLY B 1 149 ? -13.961 -10.938 -2.803 1 98 149 GLY B CA 1
ATOM 2233 C C . GLY B 1 149 ? -13.125 -10.18 -1.79 1 98 149 GLY B C 1
ATOM 2234 O O . GLY B 1 149 ? -13.336 -10.305 -0.583 1 98 149 GLY B O 1
ATOM 2235 N N . LEU B 1 150 ? -12.164 -9.445 -2.303 1 98.62 150 LEU B N 1
ATOM 2236 C CA . LEU B 1 150 ? -11.242 -8.727 -1.426 1 98.62 150 LEU B CA 1
ATOM 2237 C C . LEU B 1 150 ? -11.484 -7.223 -1.49 1 98.62 150 LEU B C 1
ATOM 2239 O O . LEU B 1 150 ? -10.742 -6.445 -0.884 1 98.62 150 LEU B O 1
ATOM 2243 N N . ASP B 1 151 ? -12.508 -6.824 -2.262 1 98.25 151 ASP B N 1
ATOM 2244 C CA . ASP B 1 151 ? -12.812 -5.406 -2.412 1 98.25 151 ASP B CA 1
ATOM 2245 C C . ASP B 1 151 ? -13.547 -4.871 -1.187 1 98.25 151 ASP B C 1
ATOM 2247 O O . ASP B 1 151 ? -13.992 -5.645 -0.333 1 98.25 151 ASP B O 1
ATOM 2251 N N . TRP B 1 152 ? -13.578 -3.574 -1.098 1 97.38 152 TRP B N 1
ATOM 2252 C CA . TRP B 1 152 ? -14.273 -2.887 -0.013 1 97.38 152 TRP B CA 1
ATOM 2253 C C . TRP B 1 152 ? -15.719 -3.357 0.094 1 97.38 152 TRP B C 1
ATOM 2255 O O . TRP B 1 152 ? -16.406 -3.514 -0.919 1 97.38 152 TRP B O 1
ATOM 2265 N N . PRO B 1 153 ? -16.109 -3.537 1.333 1 91.38 153 PRO B N 1
ATOM 2266 C CA . PRO B 1 153 ? -17.469 -4.027 1.487 1 91.38 153 PRO B CA 1
ATOM 2267 C C . PRO B 1 153 ? -18.516 -2.979 1.108 1 91.38 153 PRO B C 1
ATOM 2269 O O . PRO B 1 153 ? -18.312 -1.784 1.337 1 91.38 153 PRO B O 1
ATOM 2272 N N . ALA B 1 154 ? -19.516 -3.326 0.343 1 71.12 154 ALA B N 1
ATOM 2273 C CA . ALA B 1 154 ? -20.625 -2.457 -0.036 1 71.12 154 ALA B CA 1
ATOM 2274 C C . ALA B 1 154 ? -21.438 -2.027 1.189 1 71.12 154 ALA B C 1
ATOM 2276 O O . ALA B 1 154 ? -21.516 -2.766 2.172 1 71.12 154 ALA B O 1
#

Solvent-accessible surface area (backbone atoms only — not comparable to full-atom values): 16091 Å² total; per-residue (Å²): 120,88,78,69,65,52,69,69,54,46,36,51,51,49,26,63,67,44,71,47,84,65,83,51,57,64,43,50,47,42,14,30,29,33,53,73,44,85,52,90,89,49,87,60,50,80,50,31,15,51,38,43,15,48,24,8,47,22,46,53,49,22,51,44,29,44,48,26,46,74,66,69,44,53,50,68,60,39,46,54,48,46,61,45,51,70,24,54,69,48,32,17,49,29,31,49,75,68,52,42,60,79,61,49,40,63,43,72,91,52,74,71,60,68,49,58,70,55,36,18,38,31,45,22,4,43,49,22,30,49,25,59,63,54,74,57,32,65,78,69,36,49,58,34,29,48,68,44,68,55,47,72,83,129,119,86,77,68,65,52,69,68,54,46,35,50,50,50,26,62,67,42,73,47,83,65,84,50,58,64,44,50,47,45,15,28,30,35,54,74,47,85,53,89,88,50,89,60,51,82,50,30,17,50,37,43,14,50,23,8,47,22,46,53,48,22,51,43,31,46,48,25,46,73,67,70,44,54,49,69,58,40,47,52,49,47,60,44,50,70,25,55,68,47,32,18,49,27,31,50,75,69,51,43,58,82,61,49,40,63,41,72,92,53,76,71,61,66,49,57,70,55,36,18,36,31,43,22,3,44,49,22,31,48,24,59,62,55,73,55,33,65,79,70,36,49,59,35,30,49,68,43,68,54,44,71,82,130

Radius of gyration: 20.73 Å; Cα contacts (8 Å, |Δi|>4): 499; chains: 2; bounding box: 41×71×46 Å